Protein AF-A0A357F2B9-F1 (afdb_monomer_lite)

Foldseek 3Di:
DDDDDDDDDDDDPDDDDDDDDDDDDDDDDDDDDDDDDDDDDDDDDDDDDDDDDPPPPQPCVRDLVNFLPDPLQVPLCVPQVVLLDDLVVQQVVQVVVVVVCPVVFDWDPPVVVQVVLCVLLVVLCVSHNDPADADETETADLDLDKAAGGRHYIYGYVNVVVPDPDSVSVSVRSNVRVVCNSNVVVSSVVSVVVVVVVVVVD

Sequence (202 aa):
MFKGMFRNFGVYLLLFTFTLGLVGTLPPAASAQKKDDGDKQDDKSKTAQQKPVSTKRLSTMENPDMIGKRKVNSGTDKIFGWLGGSQSTEIAIGRQLALEVEQQAKIVQDPLIAEYVNRVGQNIVLHSDAKLPFTIKVIESPEVNAFALPGGFFFVNTGLIMAADNESELAGVMAHEIAHVVARHAMENQGKMQAINYGLIG

Structure (mmCIF, N/CA/C/O backbone):
data_AF-A0A357F2B9-F1
#
_entry.id   AF-A0A357F2B9-F1
#
loop_
_atom_site.group_PDB
_atom_site.id
_atom_site.type_symbol
_atom_site.label_atom_id
_atom_site.label_alt_id
_atom_site.label_comp_id
_atom_site.label_asym_id
_atom_site.label_entity_id
_atom_site.label_seq_id
_atom_site.pdbx_PDB_ins_code
_atom_site.Cartn_x
_atom_site.Cartn_y
_atom_site.Cartn_z
_atom_site.occupa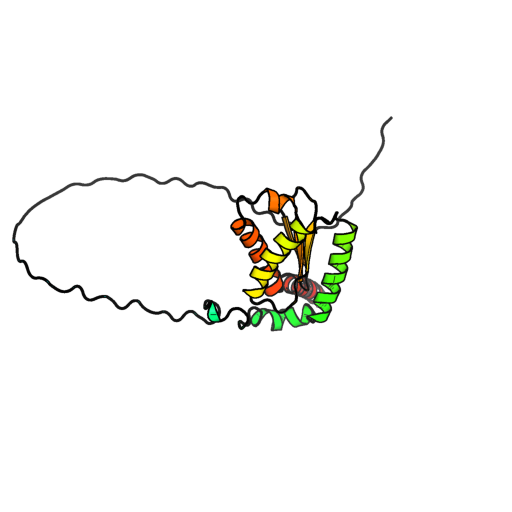ncy
_atom_site.B_iso_or_equiv
_atom_site.auth_seq_id
_atom_site.auth_comp_id
_atom_site.auth_asym_id
_atom_site.auth_atom_id
_atom_site.pdbx_PDB_model_num
ATOM 1 N N . MET A 1 1 ? -25.955 35.278 15.259 1.00 38.78 1 MET A N 1
ATOM 2 C CA . MET A 1 1 ? -25.989 36.178 14.088 1.00 38.78 1 MET A CA 1
ATOM 3 C C . MET A 1 1 ? -25.018 35.622 13.056 1.00 38.78 1 MET A C 1
ATOM 5 O O . MET A 1 1 ? -23.862 35.401 13.379 1.00 38.78 1 MET A O 1
ATOM 9 N N . PHE A 1 2 ? -25.563 35.260 11.898 1.00 40.03 2 PHE A N 1
ATOM 10 C CA . PHE A 1 2 ? -24.954 34.574 10.752 1.00 40.03 2 PHE A CA 1
ATOM 11 C C . PHE A 1 2 ? -23.890 35.403 10.007 1.00 40.03 2 PHE A C 1
ATOM 13 O O . PHE A 1 2 ? -23.994 36.629 10.011 1.00 40.03 2 PHE A O 1
ATOM 20 N N . LYS A 1 3 ? -23.027 34.685 9.257 1.00 35.25 3 LYS A N 1
ATOM 21 C CA . LYS A 1 3 ? -22.191 35.040 8.071 1.00 35.25 3 LYS A CA 1
ATOM 22 C C . LYS A 1 3 ? -20.733 34.663 8.345 1.00 35.25 3 LYS A C 1
ATOM 24 O O . LYS A 1 3 ? -20.185 35.121 9.331 1.00 35.25 3 LYS A O 1
ATOM 29 N N . GLY A 1 4 ? -20.018 33.864 7.563 1.00 31.48 4 GLY A N 1
ATOM 30 C CA . GLY A 1 4 ? -20.077 33.346 6.186 1.00 31.48 4 GLY A CA 1
ATOM 31 C C . GLY A 1 4 ? -18.621 32.904 5.885 1.00 31.48 4 GLY A C 1
ATOM 32 O O . GLY A 1 4 ? -17.735 33.192 6.676 1.00 31.48 4 GLY A O 1
ATOM 33 N N . MET A 1 5 ? -18.203 32.252 4.812 1.00 31.70 5 MET A N 1
ATOM 34 C CA . MET A 1 5 ? -18.801 31.640 3.640 1.00 31.70 5 MET A CA 1
ATOM 35 C C . MET A 1 5 ? -17.605 30.970 2.936 1.00 31.70 5 MET A C 1
ATOM 37 O O . MET A 1 5 ? -16.557 31.593 2.786 1.00 31.70 5 MET A O 1
ATOM 41 N N . PHE A 1 6 ? -17.769 29.700 2.578 1.00 42.50 6 PHE A N 1
ATOM 42 C CA . PHE A 1 6 ? -17.023 28.907 1.597 1.00 42.50 6 PHE A CA 1
ATOM 43 C C . PHE A 1 6 ? -15.989 29.626 0.708 1.00 42.50 6 PHE A C 1
ATOM 45 O O . PHE A 1 6 ? -16.331 30.564 -0.016 1.00 42.50 6 PHE A O 1
ATOM 52 N N . ARG A 1 7 ? -14.775 29.052 0.620 1.00 36.72 7 ARG A N 1
ATOM 53 C CA . ARG A 1 7 ? -13.987 29.045 -0.627 1.00 36.72 7 ARG A CA 1
ATOM 54 C C . ARG A 1 7 ? -12.932 27.923 -0.681 1.00 36.72 7 ARG A C 1
ATOM 56 O O . ARG A 1 7 ? -11.886 28.011 -0.057 1.00 36.72 7 ARG A O 1
ATOM 63 N N . ASN A 1 8 ? -13.271 26.906 -1.477 1.00 32.44 8 ASN A N 1
ATOM 64 C CA . ASN A 1 8 ? -12.459 26.097 -2.400 1.00 32.44 8 ASN A CA 1
ATOM 65 C C . ASN A 1 8 ? -11.116 25.510 -1.925 1.00 32.44 8 ASN A C 1
ATOM 67 O O . ASN A 1 8 ? -10.060 26.076 -2.196 1.00 32.44 8 ASN A O 1
ATOM 71 N N . PHE A 1 9 ? -11.162 24.285 -1.391 1.00 35.03 9 PHE A N 1
ATOM 72 C CA . PHE A 1 9 ? -10.053 23.329 -1.479 1.00 35.03 9 PHE A CA 1
ATOM 73 C C . PHE A 1 9 ? -10.304 22.398 -2.668 1.00 35.03 9 PHE A C 1
ATOM 75 O O . PHE A 1 9 ? -11.244 21.608 -2.660 1.00 35.03 9 PHE A O 1
ATOM 82 N N . GLY A 1 10 ? -9.491 22.542 -3.713 1.00 30.61 10 GLY A N 1
ATOM 83 C CA . GLY A 1 10 ? -9.466 21.649 -4.865 1.00 30.61 10 GLY A CA 1
ATOM 84 C C . GLY A 1 10 ? -8.157 20.875 -4.876 1.00 30.61 10 GLY A C 1
ATOM 85 O O . GLY A 1 10 ? -7.180 21.344 -5.449 1.00 30.61 10 GLY A O 1
ATOM 86 N N . VAL A 1 11 ? -8.148 19.699 -4.254 1.00 37.31 11 VAL A N 1
ATOM 87 C CA . VAL A 1 11 ? -7.163 18.647 -4.522 1.00 37.31 11 VAL A CA 1
ATOM 88 C C . VAL A 1 11 ? -7.985 17.444 -4.962 1.00 37.31 11 VAL A C 1
ATOM 90 O O . VAL A 1 11 ? -8.638 16.790 -4.155 1.00 37.31 11 VAL A O 1
ATOM 93 N N . TYR A 1 12 ? -8.049 17.232 -6.275 1.00 35.19 12 TYR A N 1
ATOM 94 C CA . TYR A 1 12 ? -8.715 16.078 -6.867 1.00 35.19 12 TYR A CA 1
ATOM 95 C C . TYR A 1 12 ? -7.867 14.832 -6.590 1.00 35.19 12 TYR A C 1
ATOM 97 O O . TYR A 1 12 ? -6.967 14.499 -7.359 1.00 35.19 12 TYR A O 1
ATOM 105 N N . LEU A 1 13 ? -8.157 14.147 -5.484 1.00 33.25 13 LEU A N 1
ATOM 106 C CA . LEU A 1 13 ? -7.776 12.754 -5.293 1.00 33.25 13 LEU A CA 1
ATOM 107 C C . LEU A 1 13 ? -8.811 11.903 -6.042 1.00 33.25 13 LEU A C 1
ATOM 109 O O . LEU A 1 13 ? -9.972 11.817 -5.645 1.00 33.25 13 LEU A O 1
ATO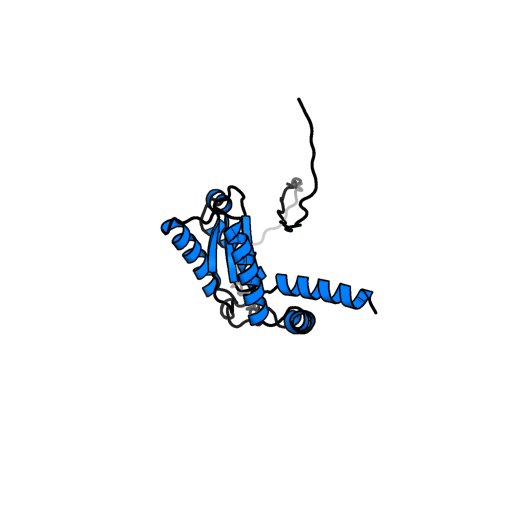M 113 N N . LEU A 1 14 ? -8.408 11.346 -7.183 1.00 35.50 14 LEU A N 1
ATOM 114 C CA . LEU A 1 14 ? -9.228 10.444 -7.992 1.00 35.50 14 LEU A CA 1
ATOM 115 C C . LEU A 1 14 ? -9.398 9.106 -7.255 1.00 35.50 14 LEU A C 1
ATOM 117 O O . LEU A 1 14 ? -8.599 8.191 -7.422 1.00 35.50 14 LEU A O 1
ATOM 121 N N . LEU A 1 15 ? -10.441 9.012 -6.432 1.00 38.62 15 LEU A N 1
ATOM 122 C CA . LEU A 1 15 ? -10.954 7.760 -5.878 1.00 38.62 15 LEU A CA 1
ATOM 123 C C . LEU A 1 15 ? -11.992 7.192 -6.856 1.00 38.62 15 LEU A C 1
ATOM 125 O O . LEU A 1 15 ? -13.044 7.797 -7.061 1.00 38.62 15 LEU A O 1
ATOM 129 N N . PHE A 1 16 ? -11.707 6.045 -7.473 1.00 36.06 16 PHE A N 1
ATOM 130 C CA . PHE A 1 16 ? -12.687 5.302 -8.269 1.00 36.06 16 PHE A CA 1
ATOM 131 C C . PHE A 1 16 ? -13.264 4.159 -7.429 1.00 36.06 16 PHE A C 1
ATOM 133 O O . PHE A 1 16 ? -12.635 3.119 -7.266 1.00 36.06 16 PHE A O 1
ATOM 140 N N . THR A 1 17 ? -14.480 4.342 -6.918 1.00 35.19 17 THR A N 1
ATOM 141 C CA . THR A 1 17 ? -15.325 3.258 -6.401 1.00 35.19 17 THR A CA 1
ATOM 142 C C . THR A 1 17 ? -16.282 2.815 -7.512 1.00 35.19 17 THR A C 1
ATOM 144 O O . THR A 1 17 ? -16.943 3.644 -8.136 1.00 35.19 17 THR A O 1
ATOM 147 N N . PHE A 1 18 ? -16.348 1.512 -7.806 1.00 34.50 18 PHE A N 1
ATOM 148 C CA . PHE A 1 18 ? -17.256 0.957 -8.817 1.00 34.50 18 PHE A CA 1
ATOM 149 C C . PHE A 1 18 ? -18.310 0.081 -8.132 1.00 34.50 18 PHE A C 1
ATOM 151 O O . PHE A 1 18 ? -17.993 -0.958 -7.556 1.00 34.50 18 PHE A O 1
ATOM 158 N N . THR A 1 19 ? -19.570 0.510 -8.176 1.00 31.66 19 THR A N 1
ATOM 159 C CA . THR A 1 19 ? -20.733 -0.246 -7.701 1.00 31.66 19 THR A CA 1
ATOM 160 C C . THR A 1 19 ? -21.269 -1.132 -8.830 1.00 31.66 19 THR A C 1
ATOM 162 O O . THR A 1 19 ? -21.660 -0.638 -9.886 1.00 31.66 19 THR A O 1
ATOM 165 N N . LEU A 1 20 ? -21.309 -2.455 -8.627 1.00 35.31 20 LEU A N 1
ATOM 166 C CA . LEU A 1 20 ? -22.009 -3.381 -9.526 1.00 35.31 20 LEU A CA 1
ATOM 167 C C . LEU A 1 20 ? -23.449 -3.595 -9.051 1.00 35.31 20 LEU A C 1
ATOM 169 O O . LEU A 1 20 ? -23.688 -4.047 -7.935 1.00 35.31 20 LEU A O 1
ATOM 173 N N . GLY A 1 21 ? -24.403 -3.359 -9.945 1.00 29.77 21 GLY A N 1
ATOM 174 C CA . GLY A 1 21 ? -25.775 -3.818 -9.794 1.00 29.77 21 GLY A CA 1
ATOM 175 C C . GLY A 1 21 ? -26.485 -3.845 -11.139 1.00 29.77 21 GLY A C 1
ATOM 176 O O . GLY A 1 21 ? -26.797 -2.788 -11.672 1.00 29.77 21 GLY A O 1
ATOM 177 N N . LEU A 1 22 ? -26.764 -5.041 -11.664 1.00 34.38 22 LEU A N 1
ATOM 178 C CA . LEU A 1 22 ? -28.078 -5.357 -12.230 1.00 34.38 22 LEU A CA 1
ATOM 179 C C . LEU A 1 22 ? -28.246 -6.870 -12.437 1.00 34.38 22 LEU A C 1
ATOM 181 O O . LEU A 1 22 ? -27.485 -7.518 -13.150 1.00 34.38 22 LEU A O 1
ATOM 185 N N . VAL A 1 23 ? -29.290 -7.396 -11.801 1.00 36.66 23 VAL A N 1
ATOM 186 C CA . VAL A 1 23 ? -29.853 -8.739 -11.961 1.00 36.66 23 VAL A CA 1
ATOM 187 C C . VAL A 1 23 ? -30.599 -8.818 -13.299 1.00 36.66 23 VAL A C 1
ATOM 189 O O . VAL A 1 23 ? -31.400 -7.937 -13.604 1.00 36.66 23 VAL A O 1
ATOM 192 N N . GLY A 1 24 ? -30.363 -9.877 -14.079 1.00 33.47 24 GLY A N 1
ATOM 193 C CA . GLY A 1 24 ? -31.063 -10.177 -15.333 1.00 33.47 24 GLY A CA 1
ATOM 194 C C . GLY A 1 24 ? -31.691 -11.572 -15.293 1.00 33.47 24 GLY A C 1
ATOM 195 O O . GLY A 1 24 ? -31.029 -12.551 -14.963 1.00 33.47 24 GLY A O 1
ATOM 196 N N . THR A 1 25 ? -32.985 -11.634 -15.585 1.00 32.59 25 THR A N 1
ATOM 197 C CA . THR A 1 25 ? -33.910 -12.764 -15.440 1.00 32.59 25 THR A CA 1
ATOM 198 C C . THR A 1 25 ? -33.831 -13.779 -16.598 1.00 32.59 25 THR A C 1
ATOM 200 O O . THR A 1 25 ? -33.627 -13.413 -17.752 1.00 32.59 25 THR A O 1
ATOM 203 N N . LEU A 1 26 ? -34.028 -15.070 -16.290 1.00 35.00 26 LEU A N 1
ATOM 204 C CA . LEU A 1 26 ? -34.144 -16.191 -17.244 1.00 35.00 26 LEU A CA 1
ATOM 205 C C . LEU A 1 26 ? -35.596 -16.366 -17.749 1.00 35.00 26 LEU A C 1
ATOM 207 O O . LEU A 1 26 ? -36.516 -16.218 -16.942 1.00 35.00 26 LEU A O 1
ATOM 211 N N . PRO A 1 27 ? -35.833 -16.776 -19.015 1.00 37.28 27 PRO A N 1
ATOM 212 C CA . PRO A 1 27 ? -37.138 -17.262 -19.475 1.00 37.28 27 PRO A CA 1
ATOM 213 C C . PRO A 1 27 ? -37.246 -18.813 -19.482 1.00 37.28 27 PRO A C 1
ATOM 215 O O . PRO A 1 27 ? -36.220 -19.498 -19.488 1.00 37.28 27 PRO A O 1
ATOM 218 N N . PRO A 1 28 ? -38.475 -19.383 -19.474 1.00 36.38 28 PRO A N 1
ATOM 219 C CA . PRO A 1 28 ? -38.728 -20.799 -19.188 1.00 36.38 28 PRO A CA 1
ATOM 220 C C . PRO A 1 28 ? -38.777 -21.722 -20.421 1.00 36.38 28 PRO A C 1
ATOM 222 O O . PRO A 1 28 ? -38.953 -21.294 -21.560 1.00 36.38 28 PRO A O 1
ATOM 225 N N . ALA A 1 29 ? -38.652 -23.021 -20.134 1.00 34.81 29 ALA A N 1
ATOM 226 C CA . ALA A 1 29 ? -38.673 -24.156 -21.051 1.00 34.81 29 ALA A CA 1
ATOM 227 C C . ALA A 1 29 ? -40.008 -24.347 -21.798 1.00 34.81 29 ALA A C 1
ATOM 229 O O . ALA A 1 29 ? -41.083 -24.209 -21.216 1.00 34.81 29 ALA A O 1
ATOM 230 N N . ALA A 1 30 ? -39.920 -24.770 -23.064 1.00 33.44 30 ALA A N 1
ATOM 231 C CA . ALA A 1 30 ? -41.042 -25.250 -23.867 1.00 33.44 30 ALA A CA 1
ATOM 232 C C . ALA A 1 30 ? -40.790 -26.695 -24.334 1.00 33.44 30 ALA A C 1
ATOM 234 O O . ALA A 1 30 ? -39.753 -27.025 -24.906 1.00 33.44 30 ALA A O 1
ATOM 235 N N . SER A 1 31 ? -41.768 -27.547 -24.044 1.00 29.83 31 SER A N 1
ATOM 236 C CA . SER A 1 31 ? -41.877 -28.975 -24.335 1.00 29.83 31 SER A CA 1
ATOM 237 C C . SER A 1 31 ? -42.347 -29.268 -25.766 1.00 29.83 31 SER A C 1
ATOM 239 O O . SER A 1 31 ? -43.288 -28.626 -26.231 1.00 29.83 31 SER A O 1
ATOM 241 N N . ALA A 1 32 ? -41.819 -30.326 -26.394 1.00 32.66 32 ALA A N 1
ATOM 242 C CA . ALA A 1 32 ? -42.475 -31.021 -27.509 1.00 32.66 32 ALA A CA 1
ATOM 243 C C . ALA A 1 32 ? -42.152 -32.537 -27.526 1.00 32.66 32 ALA A C 1
ATOM 245 O O . ALA A 1 32 ? -41.020 -32.952 -27.758 1.00 32.66 32 ALA A O 1
ATOM 246 N N . GLN A 1 33 ? -43.189 -33.341 -27.260 1.00 26.05 33 GLN A N 1
ATOM 247 C CA . GLN A 1 33 ? -43.404 -34.765 -27.605 1.00 26.05 33 GLN A CA 1
ATOM 248 C C . GLN A 1 33 ? -43.470 -34.946 -29.145 1.00 26.05 33 GLN A C 1
ATOM 250 O O . GLN A 1 33 ? -43.757 -33.974 -29.830 1.00 26.05 33 GLN A O 1
ATOM 255 N N . LYS A 1 34 ? -43.362 -36.101 -29.826 1.00 27.75 34 LYS A N 1
ATOM 256 C CA . LYS A 1 34 ? -43.222 -37.557 -29.574 1.00 27.75 34 LYS A CA 1
ATOM 257 C C . LYS A 1 34 ? -43.149 -38.215 -30.979 1.00 27.75 34 LYS A C 1
ATOM 259 O O . LYS A 1 34 ? -43.832 -37.708 -31.869 1.00 27.75 34 LYS A O 1
ATOM 264 N N . LYS A 1 35 ? -42.447 -39.347 -31.163 1.00 26.50 35 LYS A N 1
ATOM 265 C CA . LYS A 1 35 ? -42.974 -40.603 -31.772 1.00 26.50 35 LYS A CA 1
ATOM 266 C C . LYS A 1 35 ? -41.904 -41.690 -31.956 1.00 26.50 35 LYS A C 1
ATOM 268 O O . LYS A 1 35 ? -40.803 -41.416 -32.418 1.00 26.50 35 LYS A O 1
ATOM 273 N N . ASP A 1 36 ? -42.321 -42.883 -31.536 1.00 27.27 36 ASP A N 1
ATOM 274 C CA . ASP A 1 36 ? -41.685 -44.201 -31.557 1.00 27.27 36 ASP A CA 1
ATOM 275 C C . ASP A 1 36 ? -41.438 -44.742 -32.973 1.00 27.27 36 ASP A C 1
ATOM 277 O O . ASP A 1 36 ? -42.167 -44.388 -33.900 1.00 27.27 36 ASP A O 1
ATOM 281 N N . ASP A 1 37 ? -40.441 -45.623 -33.122 1.00 26.83 37 ASP A N 1
ATOM 282 C CA . ASP A 1 37 ? -40.646 -47.069 -33.355 1.00 26.83 37 ASP A CA 1
ATOM 283 C C . ASP A 1 37 ? -39.302 -47.780 -33.639 1.00 26.83 37 ASP A C 1
ATOM 285 O O . ASP A 1 37 ? -38.484 -47.290 -34.416 1.00 26.83 37 ASP A O 1
ATOM 289 N N . GLY A 1 38 ? -39.110 -48.981 -33.073 1.00 25.17 38 GLY A N 1
ATOM 290 C CA . GLY A 1 38 ? -38.271 -50.023 -33.689 1.00 25.17 38 GLY A CA 1
ATOM 291 C C . GLY A 1 38 ? -37.030 -50.499 -32.925 1.00 25.17 38 GLY A C 1
ATOM 292 O O . GLY A 1 38 ? -35.937 -49.973 -33.092 1.00 25.17 38 GLY A O 1
ATOM 293 N N . ASP A 1 39 ? -37.224 -51.573 -32.164 1.00 25.45 39 ASP A N 1
ATOM 294 C CA . ASP A 1 39 ? -36.264 -52.446 -31.476 1.00 25.45 39 ASP A CA 1
ATOM 295 C C . ASP A 1 39 ? -35.134 -53.025 -32.367 1.00 25.45 39 ASP A C 1
ATOM 297 O O . ASP A 1 39 ? -35.397 -53.478 -33.485 1.00 25.45 39 ASP A O 1
ATOM 301 N N . LYS A 1 40 ? -33.896 -53.058 -31.836 1.00 27.34 40 LYS A N 1
ATOM 302 C CA . LYS A 1 40 ? -32.965 -54.207 -31.915 1.00 27.34 40 LYS A CA 1
ATOM 303 C C . LYS A 1 40 ? -31.704 -54.005 -31.059 1.00 27.34 40 LYS A C 1
ATOM 305 O O . LYS A 1 40 ? -30.934 -53.063 -31.241 1.00 27.34 40 LYS A O 1
ATOM 310 N N . GLN A 1 41 ? -31.535 -54.932 -30.118 1.00 27.42 41 GLN A N 1
ATOM 311 C CA . GLN A 1 41 ? -30.385 -55.154 -29.243 1.00 27.42 41 GLN A CA 1
ATOM 312 C C . GLN A 1 41 ? -29.198 -55.784 -29.981 1.00 27.42 41 GLN A C 1
ATOM 314 O O . GLN A 1 41 ? -29.258 -56.954 -30.350 1.00 27.42 41 GLN A O 1
ATOM 319 N N . ASP A 1 42 ? -28.073 -55.069 -30.017 1.00 29.06 42 ASP A N 1
ATOM 320 C CA . ASP A 1 42 ? -26.773 -55.613 -30.408 1.00 29.06 42 ASP A CA 1
ATOM 321 C C . ASP A 1 42 ? -25.700 -55.089 -29.432 1.00 29.06 42 ASP A C 1
ATOM 323 O O . ASP A 1 42 ? -25.100 -54.028 -29.620 1.00 29.06 42 ASP A O 1
ATOM 327 N N . ASP A 1 43 ? -25.478 -55.841 -28.354 1.00 31.05 43 ASP A N 1
ATOM 328 C CA . ASP A 1 43 ? -24.398 -55.647 -27.386 1.00 31.05 43 ASP A CA 1
ATOM 329 C C . ASP A 1 43 ? -23.030 -55.869 -28.053 1.00 31.05 43 ASP A C 1
ATOM 331 O O . ASP A 1 43 ? -22.655 -56.996 -28.388 1.00 31.05 43 ASP A O 1
ATOM 335 N N . LYS A 1 44 ? -22.281 -54.780 -28.267 1.00 29.78 44 LYS A N 1
ATOM 336 C CA . LYS A 1 44 ? -20.831 -54.814 -28.497 1.00 29.78 44 LYS A CA 1
ATOM 337 C C . LYS A 1 44 ? -20.162 -53.643 -27.792 1.00 29.78 44 LYS A C 1
ATOM 339 O O . LYS A 1 44 ? -20.068 -52.534 -28.319 1.00 29.78 44 LYS A O 1
ATOM 344 N N . SER A 1 45 ? -19.643 -53.953 -26.610 1.00 36.50 45 SER A N 1
ATOM 345 C CA . SER A 1 45 ? -18.543 -53.264 -25.944 1.00 36.50 45 SER A CA 1
ATOM 346 C C . SER A 1 45 ? -17.526 -52.686 -26.943 1.00 36.50 45 SER A C 1
ATOM 348 O O . SER A 1 45 ? -16.807 -53.394 -27.650 1.00 36.50 45 SER A O 1
ATOM 350 N N . LYS A 1 46 ? -17.461 -51.354 -27.003 1.00 29.09 46 LYS A N 1
ATOM 351 C CA . LYS A 1 46 ? -16.378 -50.620 -27.657 1.00 29.09 46 LYS A CA 1
ATOM 352 C C . LYS A 1 46 ? -15.860 -49.563 -26.698 1.00 29.09 46 LYS A C 1
ATOM 354 O O . LYS A 1 46 ? -16.512 -48.563 -26.423 1.00 29.09 46 LYS A O 1
ATOM 359 N N . THR A 1 47 ? -14.666 -49.846 -26.197 1.00 28.16 47 THR A N 1
ATOM 360 C CA . THR A 1 47 ? -13.728 -48.961 -25.515 1.00 28.16 47 THR A CA 1
ATOM 361 C C . THR A 1 47 ? -13.796 -47.544 -26.088 1.00 28.16 47 THR A C 1
ATOM 363 O O . THR A 1 47 ? -13.330 -47.291 -27.200 1.00 28.16 47 THR A O 1
ATOM 366 N N . ALA A 1 48 ? -14.393 -46.620 -25.332 1.00 29.75 48 ALA A N 1
ATOM 367 C CA . ALA A 1 48 ? -14.392 -45.204 -25.660 1.00 29.75 48 ALA A CA 1
ATOM 368 C C . ALA A 1 48 ? -12.963 -44.673 -25.499 1.00 29.75 48 ALA A C 1
ATOM 370 O O . ALA A 1 48 ? -12.459 -44.479 -24.394 1.00 29.75 48 ALA A O 1
ATOM 371 N N . GLN A 1 49 ? -12.302 -44.497 -26.638 1.00 28.64 49 GLN A N 1
ATOM 372 C CA . GLN A 1 49 ? -11.026 -43.815 -26.772 1.00 28.64 49 GLN A CA 1
ATOM 373 C C . GLN A 1 49 ? -11.106 -42.443 -26.093 1.00 28.64 49 GLN A C 1
ATOM 375 O O . GLN A 1 49 ? -11.893 -41.577 -26.481 1.00 28.64 49 GLN A O 1
ATOM 380 N N . GLN A 1 50 ? -10.273 -42.256 -25.070 1.00 33.56 50 GLN A N 1
ATOM 381 C CA . GLN A 1 50 ? -9.981 -40.954 -24.490 1.00 33.56 50 GLN A CA 1
ATOM 382 C C . GLN A 1 50 ? -9.470 -40.032 -25.606 1.00 33.56 50 GLN A C 1
ATOM 384 O O . GLN A 1 50 ? -8.438 -40.298 -26.223 1.00 33.56 50 GLN A O 1
ATOM 389 N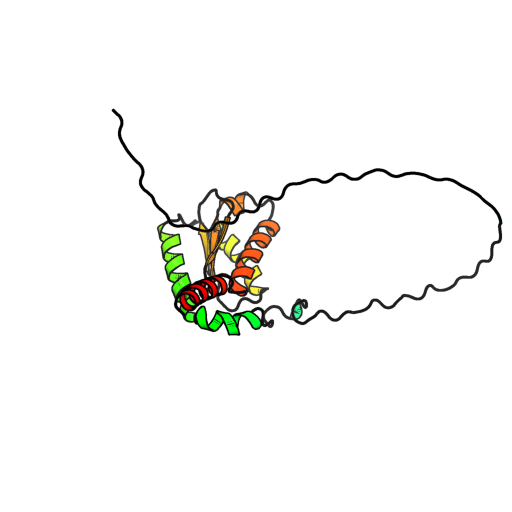 N . LYS A 1 51 ? -10.195 -38.942 -25.879 1.00 32.75 51 LYS A N 1
ATOM 390 C CA . LYS A 1 51 ? -9.658 -37.824 -26.665 1.00 32.75 51 LYS A CA 1
ATOM 391 C C . LYS A 1 51 ? -8.485 -37.221 -25.876 1.00 32.75 51 LYS A C 1
ATOM 393 O O . LYS A 1 51 ? -8.639 -37.018 -24.671 1.00 32.75 51 LYS A O 1
ATOM 398 N N . PRO A 1 52 ? -7.334 -36.926 -26.503 1.00 37.56 52 PRO A N 1
ATOM 399 C CA . PRO A 1 52 ? -6.202 -36.357 -25.789 1.00 37.56 52 PRO A CA 1
ATOM 400 C C . PRO A 1 52 ? -6.589 -34.963 -25.291 1.00 37.56 52 PRO A C 1
ATOM 402 O O . PRO A 1 52 ? -6.991 -34.103 -26.076 1.00 37.56 52 PRO A O 1
ATOM 405 N N . VAL A 1 53 ? -6.483 -34.746 -23.981 1.00 45.75 53 VAL A N 1
ATOM 406 C CA . VAL A 1 53 ? -6.569 -33.413 -23.377 1.00 45.75 53 VAL A CA 1
ATOM 407 C C . VAL A 1 53 ? -5.443 -32.587 -23.990 1.00 45.75 53 VAL A C 1
ATOM 409 O O . VAL A 1 53 ? -4.268 -32.880 -23.782 1.00 45.75 53 VAL A O 1
ATOM 412 N N . SER A 1 54 ? -5.789 -31.584 -24.796 1.00 45.75 54 SER A N 1
ATOM 413 C CA . SER A 1 54 ? -4.815 -30.666 -25.372 1.00 45.75 54 SER A CA 1
ATOM 414 C C . SER A 1 54 ? -4.122 -29.905 -24.241 1.00 45.75 54 SER A C 1
ATOM 416 O O . SER A 1 54 ? -4.681 -28.963 -23.680 1.00 45.75 54 SER A O 1
ATOM 418 N N . THR A 1 55 ? -2.899 -30.299 -23.903 1.00 51.88 55 THR A N 1
ATOM 419 C CA . THR A 1 55 ? -1.978 -29.536 -23.058 1.00 51.88 55 THR A CA 1
ATOM 420 C C . THR A 1 55 ? -1.538 -28.288 -23.820 1.00 51.88 55 THR A C 1
ATOM 422 O O . THR A 1 55 ? -0.451 -28.225 -24.397 1.00 51.88 55 THR A O 1
ATOM 425 N N . LYS A 1 56 ? -2.400 -27.265 -23.862 1.00 54.41 56 LYS A N 1
ATOM 426 C CA . LYS A 1 56 ? -1.994 -25.927 -24.293 1.00 54.41 56 LYS A CA 1
ATOM 427 C C . LYS A 1 56 ? -0.960 -25.450 -23.274 1.00 54.41 56 LYS A C 1
ATOM 429 O O . LYS A 1 56 ? -1.310 -25.170 -22.132 1.00 54.41 56 LYS A O 1
ATOM 434 N N . ARG A 1 57 ? 0.322 -25.441 -23.654 1.00 59.28 57 ARG A N 1
ATOM 435 C CA . ARG A 1 57 ? 1.389 -24.886 -22.811 1.00 59.28 57 ARG A CA 1
ATOM 436 C C . ARG A 1 57 ? 1.005 -23.441 -22.494 1.00 59.28 57 ARG A C 1
ATOM 438 O O . ARG A 1 57 ? 0.834 -22.654 -23.424 1.00 59.28 57 ARG A O 1
ATOM 445 N N . LEU A 1 58 ? 0.804 -23.139 -21.212 1.00 62.66 58 LEU A N 1
ATOM 446 C CA . LEU A 1 58 ? 0.502 -21.787 -20.746 1.00 62.66 58 LEU A CA 1
ATOM 447 C C . LEU A 1 58 ? 1.572 -20.837 -21.289 1.00 62.66 58 LEU A C 1
ATOM 449 O O . LEU A 1 58 ? 2.763 -21.171 -21.288 1.00 62.66 58 LEU A O 1
ATOM 453 N N . SER A 1 59 ? 1.150 -19.680 -21.796 1.00 69.56 59 SER A N 1
ATOM 454 C CA . SER A 1 59 ? 2.097 -18.670 -22.264 1.00 69.56 59 SER A CA 1
ATOM 455 C C . SER A 1 59 ? 2.953 -18.163 -21.096 1.00 69.56 59 SER A C 1
ATOM 457 O O . SER A 1 59 ? 2.590 -18.308 -19.929 1.00 69.56 59 SER A O 1
ATOM 459 N N . THR A 1 60 ? 4.099 -17.538 -21.381 1.00 69.44 60 THR A N 1
ATOM 460 C CA . THR A 1 60 ? 5.018 -17.028 -20.343 1.00 69.44 60 THR A CA 1
ATOM 461 C C . THR A 1 60 ? 4.333 -16.083 -19.347 1.00 69.44 60 THR A C 1
ATOM 463 O O . THR A 1 60 ? 4.768 -15.984 -18.204 1.00 69.44 60 THR A O 1
ATOM 466 N N . MET A 1 61 ? 3.268 -15.393 -19.772 1.00 62.25 61 MET A N 1
ATOM 467 C CA . MET A 1 61 ? 2.475 -14.504 -18.920 1.00 62.25 61 MET A CA 1
ATOM 468 C C . MET A 1 61 ? 1.453 -15.257 -18.056 1.00 62.25 61 MET A C 1
ATOM 470 O O . MET A 1 61 ? 1.203 -14.847 -16.929 1.00 62.25 61 MET A O 1
ATOM 474 N N . GLU A 1 62 ? 0.907 -16.367 -18.553 1.00 67.19 62 GLU A N 1
ATOM 475 C CA . GLU A 1 62 ? -0.134 -17.158 -17.881 1.00 67.19 62 GLU A CA 1
ATOM 476 C C . GLU A 1 62 ? 0.434 -18.254 -16.967 1.00 67.19 62 GLU A C 1
ATOM 478 O O . GLU A 1 62 ? -0.290 -18.792 -16.136 1.00 67.19 62 GLU A O 1
ATOM 483 N N . ASN A 1 63 ? 1.714 -18.612 -17.112 1.00 77.31 63 ASN A N 1
ATOM 484 C CA . ASN A 1 63 ? 2.342 -19.649 -16.297 1.00 77.31 63 ASN A CA 1
ATOM 485 C C . ASN A 1 63 ? 2.648 -19.142 -14.861 1.00 77.31 63 ASN A C 1
ATOM 487 O O . ASN A 1 63 ? 3.438 -18.198 -14.719 1.00 77.31 63 ASN A O 1
ATOM 491 N N . PRO A 1 64 ? 2.100 -19.772 -13.796 1.00 76.12 64 PRO A N 1
ATOM 492 C CA . PRO A 1 64 ? 2.412 -19.433 -12.403 1.00 76.12 64 PRO A CA 1
ATOM 493 C C . PRO A 1 64 ? 3.894 -19.588 -12.041 1.00 76.12 64 PRO A C 1
ATOM 495 O O . PRO A 1 64 ? 4.421 -18.780 -11.282 1.00 76.12 64 PRO A O 1
ATOM 498 N N . ASP A 1 65 ? 4.606 -20.541 -12.651 1.00 80.94 65 ASP A N 1
ATOM 499 C CA . ASP A 1 65 ? 6.039 -20.769 -12.390 1.00 80.94 65 ASP A CA 1
ATOM 500 C C . ASP A 1 65 ? 6.924 -19.590 -12.836 1.00 80.94 65 ASP A C 1
ATOM 502 O O . ASP A 1 65 ? 8.109 -19.504 -12.496 1.00 80.94 65 ASP A O 1
ATOM 506 N N . MET A 1 66 ? 6.358 -18.680 -13.636 1.00 78.06 66 MET A N 1
ATOM 507 C CA . MET A 1 66 ? 7.046 -17.502 -14.153 1.00 78.06 66 MET A CA 1
ATOM 508 C C . MET A 1 66 ? 6.848 -16.250 -13.294 1.00 78.06 66 MET A C 1
ATOM 510 O O . MET A 1 66 ? 7.467 -15.231 -13.605 1.00 78.06 66 MET A O 1
ATOM 514 N N . ILE A 1 67 ? 6.046 -16.301 -12.224 1.00 73.38 67 ILE A N 1
ATOM 515 C CA . ILE A 1 67 ? 5.907 -15.196 -11.263 1.00 73.38 67 ILE A CA 1
ATOM 516 C C . ILE A 1 67 ? 7.298 -14.744 -10.781 1.00 73.38 67 ILE A C 1
ATOM 518 O O . ILE A 1 67 ? 8.189 -15.549 -10.509 1.00 73.38 67 ILE A O 1
ATOM 522 N N . GLY A 1 68 ? 7.527 -13.434 -10.763 1.00 69.56 68 GLY A N 1
ATOM 523 C CA . GLY A 1 68 ? 8.812 -12.817 -10.449 1.00 69.56 68 GLY A CA 1
ATOM 524 C C . GLY A 1 68 ? 9.807 -12.817 -11.614 1.00 69.56 68 GLY A C 1
ATOM 525 O O . GLY A 1 68 ? 10.816 -12.117 -11.552 1.00 69.56 68 GLY A O 1
ATOM 526 N N . LYS A 1 69 ? 9.566 -13.547 -12.705 1.00 74.00 69 LYS A N 1
ATOM 527 C CA . LYS A 1 69 ? 10.450 -13.600 -13.889 1.00 74.00 69 LYS A CA 1
ATOM 528 C C . LYS A 1 69 ? 9.807 -13.006 -15.140 1.00 74.00 69 LYS A C 1
ATOM 530 O O . LYS A 1 69 ? 10.489 -12.843 -16.156 1.00 74.00 69 LYS A O 1
ATOM 535 N N . ARG A 1 70 ? 8.517 -12.666 -15.089 1.00 75.00 70 ARG A N 1
ATOM 536 C CA . ARG A 1 70 ? 7.811 -12.030 -16.205 1.00 75.00 70 ARG A CA 1
ATOM 537 C C . ARG A 1 70 ? 8.285 -10.592 -16.399 1.00 75.00 70 ARG A C 1
ATOM 539 O O . ARG A 1 70 ? 8.579 -9.871 -15.450 1.00 75.00 70 ARG A O 1
ATOM 546 N N . LYS A 1 71 ? 8.320 -10.153 -17.660 1.00 69.19 71 LYS A N 1
ATOM 547 C CA . LYS A 1 71 ? 8.503 -8.740 -18.019 1.00 69.19 71 LYS A CA 1
ATOM 548 C C . LYS A 1 71 ? 7.142 -8.079 -18.221 1.00 69.19 71 LYS A C 1
ATOM 550 O O . LYS A 1 71 ? 6.755 -7.786 -19.354 1.00 69.19 71 LYS A O 1
ATOM 555 N N . VAL A 1 72 ? 6.435 -7.871 -17.114 1.00 70.06 72 VAL A N 1
ATOM 556 C CA . VAL A 1 72 ? 5.095 -7.260 -17.085 1.00 70.06 72 VAL A CA 1
ATOM 557 C C . VAL A 1 72 ? 5.057 -5.860 -17.709 1.00 70.06 72 VAL A C 1
ATOM 559 O O . VAL A 1 72 ? 4.074 -5.522 -18.354 1.00 70.06 72 VAL A O 1
ATOM 562 N N . ASN A 1 73 ? 6.166 -5.115 -17.672 1.00 62.03 73 ASN A N 1
ATOM 563 C CA . ASN A 1 73 ? 6.205 -3.726 -18.150 1.00 62.03 73 ASN A CA 1
ATOM 564 C C . ASN A 1 73 ? 6.881 -3.554 -19.528 1.00 62.03 73 ASN A C 1
ATOM 566 O O . ASN A 1 73 ? 7.076 -2.443 -20.016 1.00 62.03 73 ASN A O 1
ATOM 570 N N . SER A 1 74 ? 7.210 -4.657 -20.215 1.00 55.84 74 SER A N 1
ATOM 571 C CA . SER A 1 74 ? 8.080 -4.643 -21.409 1.00 55.84 74 SER A CA 1
ATOM 572 C C . SER A 1 74 ? 7.621 -3.772 -22.592 1.00 55.84 74 SER A C 1
ATOM 574 O O . SER A 1 74 ? 8.464 -3.403 -23.416 1.00 55.84 74 SER A O 1
ATOM 576 N N . GLY A 1 75 ? 6.327 -3.452 -22.694 1.00 53.56 75 GLY A N 1
ATOM 577 C CA . GLY A 1 75 ? 5.771 -2.578 -23.735 1.00 53.56 75 GLY A CA 1
ATOM 578 C C . GLY A 1 75 ? 5.654 -1.107 -23.319 1.00 53.56 75 GLY A C 1
ATOM 579 O O . GLY A 1 75 ? 5.986 -0.217 -24.101 1.00 53.56 75 GLY A O 1
ATOM 580 N N . THR A 1 76 ? 5.229 -0.844 -22.083 1.00 50.22 76 THR A N 1
ATOM 581 C CA . THR A 1 76 ? 4.979 0.502 -21.539 1.00 50.22 76 THR A CA 1
ATOM 582 C C . THR A 1 76 ? 6.265 1.202 -21.099 1.00 50.22 76 THR A C 1
ATOM 584 O O . THR A 1 76 ? 6.395 2.414 -21.295 1.00 50.22 76 THR A O 1
ATOM 587 N N . ASP A 1 77 ? 7.274 0.448 -20.645 1.00 52.53 77 ASP A N 1
ATOM 588 C CA . ASP A 1 77 ? 8.600 0.959 -20.268 1.00 52.53 77 ASP A CA 1
ATOM 589 C C . ASP A 1 77 ? 9.316 1.698 -21.414 1.00 52.53 77 ASP A C 1
ATOM 591 O O . ASP A 1 77 ? 10.101 2.613 -21.175 1.00 52.53 77 ASP A O 1
ATOM 595 N N . LYS A 1 78 ? 9.057 1.310 -22.671 1.00 50.94 78 LYS A N 1
ATOM 596 C CA . LYS A 1 78 ? 9.760 1.863 -23.841 1.00 50.94 78 LYS A CA 1
ATOM 597 C C . LYS A 1 78 ? 9.145 3.148 -24.390 1.00 50.94 78 LYS A C 1
ATOM 599 O O . LYS A 1 78 ? 9.878 3.954 -24.950 1.00 50.94 78 LYS A O 1
ATOM 604 N N . ILE A 1 79 ? 7.829 3.322 -24.263 1.00 49.16 79 ILE A N 1
ATOM 605 C CA . ILE A 1 79 ? 7.108 4.482 -24.819 1.00 49.16 79 ILE A CA 1
ATOM 606 C C . ILE A 1 79 ? 6.804 5.512 -23.725 1.00 49.16 79 ILE A C 1
ATOM 608 O O . ILE A 1 79 ? 7.028 6.700 -23.929 1.00 49.16 79 ILE A O 1
ATOM 612 N N . PHE A 1 80 ? 6.361 5.069 -22.544 1.00 48.75 80 PHE A N 1
ATOM 613 C CA . PHE A 1 80 ? 6.003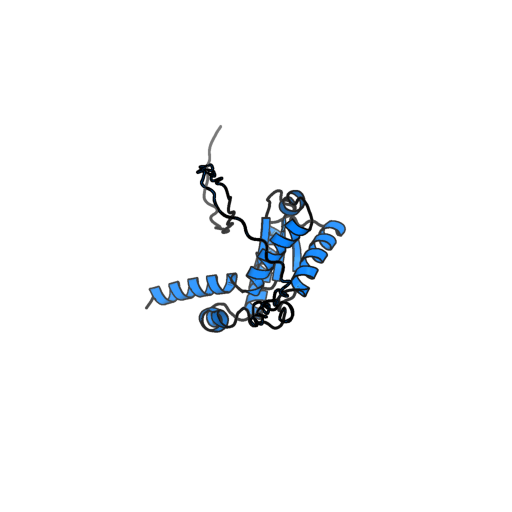 5.953 -21.427 1.00 48.75 80 PHE A CA 1
ATOM 614 C C . PHE A 1 80 ? 6.980 5.865 -20.250 1.00 48.75 80 PHE A C 1
ATOM 616 O O . PHE A 1 80 ? 7.077 6.816 -19.482 1.00 48.75 80 PHE A O 1
ATOM 623 N N . GLY A 1 81 ? 7.763 4.786 -20.129 1.00 51.94 81 GLY A N 1
ATOM 624 C CA . GLY A 1 81 ? 8.781 4.646 -19.079 1.00 51.94 81 GLY A CA 1
ATOM 625 C C . GLY A 1 81 ? 9.968 5.612 -19.199 1.00 51.94 81 GLY A C 1
ATOM 626 O O . GLY A 1 81 ? 10.578 5.925 -18.182 1.00 51.94 81 GLY A O 1
ATOM 627 N N . TRP A 1 82 ? 10.263 6.145 -20.395 1.00 51.84 82 TRP A N 1
ATOM 628 C CA . TRP A 1 82 ? 11.240 7.236 -20.560 1.00 51.84 82 TRP A CA 1
ATOM 629 C C . TRP A 1 82 ? 10.717 8.580 -20.016 1.00 51.84 82 TRP A C 1
ATOM 631 O O . TRP A 1 82 ? 11.488 9.338 -19.436 1.00 51.84 82 TRP A O 1
ATOM 641 N N . LEU A 1 83 ? 9.409 8.846 -20.137 1.00 54.25 83 LEU A N 1
ATOM 642 C CA . LEU A 1 83 ? 8.759 10.058 -19.608 1.00 54.25 83 LEU A CA 1
ATOM 643 C C . LEU A 1 83 ? 8.396 9.936 -18.117 1.00 54.25 83 LEU A C 1
ATOM 645 O O . LEU A 1 83 ? 8.417 10.922 -17.390 1.00 54.25 83 LEU A O 1
ATOM 649 N N . GLY A 1 84 ? 8.080 8.724 -17.652 1.00 57.38 84 GLY A N 1
ATOM 650 C CA . GLY A 1 84 ? 7.657 8.431 -16.277 1.00 57.38 84 GLY A CA 1
ATOM 651 C C . GLY A 1 84 ? 8.786 8.362 -15.241 1.00 57.38 84 GLY A C 1
ATOM 652 O O . GLY A 1 84 ? 8.520 8.091 -14.074 1.00 57.38 84 GLY A O 1
ATOM 653 N N . GLY A 1 85 ? 10.040 8.597 -15.638 1.00 65.44 85 GLY A N 1
ATOM 654 C CA . GLY A 1 85 ? 11.190 8.646 -14.732 1.00 65.44 85 GLY A CA 1
ATOM 655 C C . GLY A 1 85 ? 11.780 7.281 -14.341 1.00 65.44 85 GLY A C 1
ATOM 656 O O . GLY A 1 85 ? 11.206 6.206 -14.558 1.00 65.44 85 GLY A O 1
ATOM 657 N N . SER A 1 86 ? 12.984 7.325 -13.760 1.00 80.44 86 SER A N 1
ATOM 658 C CA . SER A 1 86 ? 13.681 6.133 -13.268 1.00 80.44 86 SER A CA 1
ATOM 659 C C . SER A 1 86 ? 12.984 5.549 -12.033 1.00 80.44 86 SER A C 1
ATOM 661 O O . SER A 1 86 ? 12.257 6.234 -11.315 1.00 80.44 86 SER A O 1
ATOM 663 N N . GLN A 1 87 ? 13.270 4.282 -11.724 1.00 80.75 87 GLN A N 1
ATOM 664 C CA . GLN A 1 87 ? 12.780 3.628 -10.507 1.00 80.75 87 GLN A CA 1
ATOM 665 C C . GLN A 1 87 ? 13.177 4.395 -9.228 1.00 80.75 87 GLN A C 1
ATOM 667 O O . GLN A 1 87 ? 12.409 4.451 -8.273 1.00 80.75 87 GLN A O 1
ATOM 672 N N . SER A 1 88 ? 14.352 5.032 -9.207 1.00 83.25 88 SER A N 1
ATOM 673 C CA . SER A 1 88 ? 14.781 5.868 -8.079 1.00 83.25 88 SER A CA 1
ATOM 674 C C . SER A 1 88 ? 13.973 7.161 -7.958 1.00 83.25 88 SER A C 1
ATOM 676 O O . SER A 1 88 ? 13.628 7.554 -6.844 1.00 83.25 88 SER A O 1
ATOM 678 N N . THR A 1 89 ? 13.628 7.799 -9.080 1.00 85.12 89 THR A N 1
ATOM 679 C CA . THR A 1 89 ? 12.727 8.958 -9.103 1.00 85.12 89 THR A CA 1
ATOM 680 C C . THR A 1 89 ? 11.341 8.579 -8.593 1.00 85.12 89 THR A C 1
ATOM 682 O O . THR A 1 89 ? 10.781 9.290 -7.763 1.00 85.12 89 THR A O 1
ATOM 685 N N . GLU A 1 90 ? 10.823 7.429 -9.021 1.00 82.69 90 GLU A N 1
ATOM 686 C CA . GLU A 1 90 ? 9.531 6.912 -8.572 1.00 82.69 90 GLU A CA 1
ATOM 687 C C . GLU A 1 90 ? 9.490 6.714 -7.047 1.00 82.69 90 GLU A C 1
ATOM 689 O O . GLU A 1 90 ? 8.556 7.167 -6.387 1.00 82.69 90 GLU A O 1
ATOM 694 N N . ILE A 1 91 ? 10.540 6.116 -6.471 1.00 89.12 91 ILE A N 1
ATOM 695 C CA . ILE A 1 91 ? 10.675 5.952 -5.015 1.00 89.12 91 ILE A CA 1
ATOM 696 C C . ILE A 1 91 ? 10.741 7.307 -4.302 1.00 89.12 91 ILE A C 1
ATOM 698 O O . ILE A 1 91 ? 10.153 7.464 -3.232 1.00 89.12 91 ILE A O 1
ATOM 702 N N . ALA A 1 92 ? 11.463 8.283 -4.859 1.00 89.81 92 ALA A N 1
ATOM 703 C CA . ALA A 1 92 ? 11.583 9.609 -4.259 1.00 89.81 92 ALA A CA 1
ATOM 704 C C . ALA A 1 92 ? 10.232 10.342 -4.222 1.00 89.81 92 ALA A C 1
ATOM 706 O O . ALA A 1 92 ? 9.856 10.879 -3.180 1.00 89.81 92 ALA A O 1
ATOM 707 N N . ILE A 1 93 ? 9.480 10.300 -5.327 1.00 88.06 93 ILE A N 1
ATOM 708 C CA . ILE A 1 93 ? 8.123 10.860 -5.412 1.00 88.06 93 ILE A CA 1
ATOM 709 C C . ILE A 1 93 ? 7.197 10.144 -4.427 1.00 88.06 93 ILE A C 1
ATOM 711 O O . ILE A 1 93 ? 6.524 10.791 -3.627 1.00 88.06 93 ILE A O 1
ATOM 715 N N . GLY A 1 94 ? 7.212 8.810 -4.440 1.00 90.56 94 GLY A N 1
ATOM 716 C CA . GLY A 1 94 ? 6.432 7.977 -3.531 1.00 90.56 94 GLY A CA 1
ATOM 717 C C . GLY A 1 94 ? 6.664 8.304 -2.064 1.00 90.56 94 GLY A C 1
ATOM 718 O O . GLY A 1 94 ? 5.714 8.452 -1.303 1.00 90.56 94 GLY A O 1
ATOM 719 N N . ARG A 1 95 ? 7.931 8.493 -1.679 1.00 94.81 95 ARG A N 1
ATOM 720 C CA . ARG A 1 95 ? 8.313 8.860 -0.312 1.00 94.81 95 ARG A CA 1
ATOM 721 C C . ARG A 1 95 ? 7.741 10.214 0.089 1.00 94.81 95 ARG A C 1
ATOM 723 O O . ARG A 1 95 ? 7.250 10.346 1.204 1.00 94.81 95 ARG A O 1
ATOM 730 N N . GLN A 1 96 ? 7.807 11.207 -0.795 1.00 93.38 96 GLN A N 1
ATOM 731 C CA . GLN A 1 96 ? 7.263 12.532 -0.508 1.00 93.38 96 GLN A CA 1
ATOM 732 C C . GLN A 1 96 ? 5.743 12.481 -0.312 1.00 93.38 96 GLN A C 1
ATOM 734 O O . GLN A 1 96 ? 5.233 13.067 0.640 1.00 93.38 96 GLN A O 1
ATOM 739 N N . LEU A 1 97 ? 5.037 11.738 -1.168 1.00 92.88 97 LEU A N 1
ATOM 740 C CA . LEU A 1 97 ? 3.590 11.543 -1.050 1.00 92.88 97 LEU A CA 1
ATOM 741 C C . LEU A 1 97 ? 3.220 10.754 0.212 1.00 92.88 97 LEU A C 1
ATOM 743 O O . LEU A 1 97 ? 2.269 11.106 0.900 1.00 92.88 97 LEU A O 1
ATOM 747 N N . ALA A 1 98 ? 3.991 9.721 0.558 1.00 94.88 98 ALA A N 1
ATOM 748 C CA . ALA A 1 98 ? 3.775 8.951 1.779 1.00 94.88 98 ALA A CA 1
ATOM 749 C C . ALA A 1 98 ? 3.907 9.828 3.032 1.00 94.88 98 ALA A C 1
ATOM 751 O O . ALA A 1 98 ? 3.085 9.720 3.936 1.00 94.88 98 ALA A O 1
ATOM 752 N N . LEU A 1 99 ? 4.886 10.741 3.067 1.00 96.06 99 LEU A N 1
ATOM 753 C CA . LEU A 1 99 ? 5.021 11.705 4.163 1.00 96.06 99 LEU A CA 1
ATOM 754 C C . LEU A 1 99 ? 3.799 12.623 4.277 1.00 96.06 99 LEU A C 1
ATOM 756 O O . LEU A 1 99 ? 3.358 12.898 5.387 1.00 96.06 99 LEU A O 1
ATOM 760 N N . GLU A 1 100 ? 3.244 13.080 3.155 1.00 94.38 100 GLU A N 1
ATOM 761 C CA . GLU A 1 100 ? 2.031 13.902 3.155 1.00 94.38 100 GLU A CA 1
ATOM 762 C C . GLU A 1 100 ? 0.817 13.123 3.680 1.00 94.38 100 GLU A C 1
ATOM 764 O O . GLU A 1 100 ? 0.094 13.620 4.545 1.00 94.38 100 GLU A O 1
ATOM 769 N N . VAL A 1 101 ? 0.641 11.873 3.237 1.00 94.38 101 VAL A N 1
ATOM 770 C CA . VAL A 1 101 ? -0.408 10.979 3.754 1.00 94.38 101 VAL A CA 1
ATOM 771 C C . VAL A 1 101 ? -0.249 10.783 5.259 1.00 94.38 101 VAL A C 1
ATOM 773 O O . VAL A 1 101 ? -1.211 10.941 6.001 1.00 94.38 101 VAL A O 1
ATOM 776 N N . GLU A 1 102 ? 0.961 10.494 5.735 1.00 94.38 102 GLU A N 1
ATOM 777 C CA . GLU A 1 102 ? 1.241 10.269 7.159 1.00 94.38 102 GLU A CA 1
ATOM 778 C C . GLU A 1 102 ? 1.059 11.522 8.028 1.00 94.38 102 GLU A C 1
ATOM 780 O O . GLU A 1 102 ? 0.806 11.401 9.224 1.00 94.38 102 GLU A O 1
ATOM 785 N N . GLN A 1 103 ? 1.167 12.721 7.450 1.00 96.12 103 GLN A N 1
ATOM 786 C CA . GLN A 1 103 ? 0.880 13.978 8.149 1.00 96.12 103 GLN A CA 1
ATOM 787 C C . GLN A 1 103 ? -0.620 14.256 8.277 1.00 96.12 103 GLN A C 1
ATOM 789 O O . GLN A 1 103 ? -1.043 14.910 9.230 1.00 96.12 103 GLN A O 1
ATOM 794 N N . GLN A 1 104 ? -1.416 13.799 7.310 1.00 94.31 104 GLN A N 1
ATOM 795 C CA . GLN A 1 104 ? -2.854 14.069 7.241 1.00 94.31 104 GLN A CA 1
ATOM 796 C C . GLN A 1 104 ? -3.696 12.946 7.857 1.00 94.31 104 GLN A C 1
ATOM 798 O O . GLN A 1 104 ? -4.800 13.194 8.344 1.00 94.31 104 GLN A O 1
ATOM 803 N N . ALA A 1 105 ? -3.186 11.716 7.839 1.00 94.31 105 ALA A N 1
ATOM 804 C CA . ALA A 1 105 ? -3.886 10.524 8.280 1.00 94.31 105 ALA A CA 1
ATOM 805 C C . ALA A 1 105 ? -3.432 10.073 9.672 1.00 94.31 105 ALA A C 1
ATOM 807 O O . ALA A 1 105 ? -2.262 10.154 10.043 1.00 94.31 105 ALA A O 1
ATOM 808 N N . LYS A 1 106 ? -4.367 9.510 10.439 1.00 97.12 106 LYS A N 1
ATOM 809 C CA . LYS A 1 106 ? -4.051 8.865 11.712 1.00 97.12 106 LYS A CA 1
ATOM 810 C C . LYS A 1 106 ? -3.582 7.436 11.446 1.00 97.12 106 LYS A C 1
ATOM 812 O O . LYS A 1 106 ? -4.369 6.593 11.031 1.00 97.12 106 LYS A O 1
ATOM 817 N N . ILE A 1 107 ? -2.300 7.163 11.673 1.00 97.06 107 ILE A N 1
ATOM 818 C CA . ILE A 1 107 ? -1.738 5.816 11.520 1.00 97.06 107 ILE A CA 1
ATOM 819 C C . ILE A 1 107 ? -2.084 4.962 12.741 1.00 97.06 107 ILE A C 1
ATOM 821 O O . ILE A 1 107 ? -1.904 5.391 13.884 1.00 97.06 107 ILE A O 1
ATOM 825 N N . VAL A 1 108 ? -2.552 3.738 12.495 1.00 96.75 108 VAL A N 1
ATOM 826 C CA . VAL A 1 108 ? -2.784 2.741 13.544 1.00 96.75 108 VAL A CA 1
ATOM 827 C C . VAL A 1 108 ? -1.437 2.302 14.115 1.00 96.75 108 VAL A C 1
ATOM 829 O O . VAL A 1 108 ? -0.575 1.815 13.388 1.00 96.75 108 VAL A O 1
ATOM 832 N N . GLN A 1 109 ? -1.257 2.476 15.425 1.00 94.88 109 GLN A N 1
ATOM 833 C CA . GLN A 1 109 ? -0.013 2.135 16.130 1.00 94.88 109 GLN A CA 1
ATOM 834 C C . GLN A 1 109 ? -0.045 0.749 16.788 1.00 94.88 109 GLN A C 1
ATOM 836 O O . GLN A 1 109 ? 0.951 0.335 17.375 1.00 94.88 109 GLN A O 1
ATOM 841 N N . ASP A 1 110 ? -1.174 0.039 16.717 1.00 96.62 110 ASP A N 1
ATOM 842 C CA . ASP A 1 110 ? -1.285 -1.310 17.268 1.00 96.62 110 ASP A CA 1
ATOM 843 C C . ASP A 1 110 ? -0.390 -2.278 16.471 1.00 96.62 110 ASP A C 1
ATOM 845 O O . ASP A 1 110 ? -0.645 -2.507 15.279 1.00 96.62 110 ASP A O 1
ATOM 849 N N . PRO A 1 111 ? 0.645 -2.865 17.100 1.00 95.38 111 PRO A N 1
ATOM 850 C CA . PRO A 1 111 ? 1.567 -3.753 16.410 1.00 95.38 111 PRO A CA 1
ATOM 851 C C . PRO A 1 111 ? 0.894 -5.039 15.922 1.00 95.38 111 PRO A C 1
ATOM 853 O O . PRO A 1 111 ? 1.330 -5.581 14.916 1.00 95.38 111 PRO A O 1
ATOM 856 N N . LEU A 1 112 ? -0.174 -5.526 16.565 1.00 96.88 112 LEU A N 1
ATOM 857 C CA . LEU A 1 112 ? -0.864 -6.743 16.127 1.00 96.88 112 LEU A CA 1
ATOM 858 C C . LEU A 1 112 ? -1.589 -6.522 14.800 1.00 96.88 112 LEU A C 1
ATOM 860 O O . LEU A 1 112 ? -1.508 -7.361 13.904 1.00 96.88 112 LEU A O 1
ATOM 864 N N . ILE A 1 113 ? -2.264 -5.378 14.663 1.00 95.38 113 ILE A N 1
ATOM 865 C CA . ILE A 1 113 ? -2.967 -5.010 13.428 1.00 95.38 113 ILE A CA 1
ATOM 866 C C . ILE A 1 113 ? -1.949 -4.735 12.318 1.00 95.38 113 ILE A C 1
ATOM 868 O O . ILE A 1 113 ? -2.087 -5.254 11.209 1.00 95.38 113 ILE A O 1
ATOM 872 N N . ALA A 1 114 ? -0.909 -3.954 12.623 1.00 94.69 114 ALA A N 1
ATOM 873 C CA . ALA A 1 114 ? 0.131 -3.619 11.658 1.00 94.69 114 ALA A CA 1
ATOM 874 C C . ALA A 1 114 ? 0.866 -4.872 11.152 1.00 94.69 114 ALA A C 1
ATOM 876 O O . ALA A 1 114 ? 1.003 -5.046 9.942 1.00 94.69 114 ALA A O 1
ATOM 877 N N . GLU A 1 115 ? 1.276 -5.775 12.048 1.00 96.38 115 GLU A N 1
ATOM 878 C CA . GLU A 1 115 ? 1.936 -7.034 11.680 1.00 96.38 115 GLU A CA 1
ATOM 879 C C . GLU A 1 115 ? 1.018 -7.958 10.885 1.00 96.38 115 GLU A C 1
ATOM 881 O O . GLU A 1 115 ? 1.454 -8.557 9.904 1.00 96.38 115 GLU A O 1
ATOM 886 N N . TYR A 1 116 ? -0.262 -8.058 11.258 1.00 97.12 116 TYR A N 1
ATOM 887 C CA . TYR A 1 116 ? -1.226 -8.876 10.526 1.00 97.12 116 TYR A CA 1
ATOM 888 C C . TYR A 1 116 ? -1.357 -8.426 9.064 1.00 97.12 116 TYR A C 1
ATOM 890 O O . TYR A 1 116 ? -1.146 -9.225 8.148 1.00 97.12 116 TYR A O 1
ATOM 898 N N . VAL A 1 117 ? -1.645 -7.140 8.842 1.00 97.06 117 VAL A N 1
ATOM 899 C CA . VAL A 1 117 ? -1.822 -6.587 7.490 1.00 97.06 117 VAL A CA 1
ATOM 900 C C . VAL A 1 117 ? -0.510 -6.633 6.711 1.00 97.06 117 VAL A C 1
ATOM 902 O O . VAL A 1 117 ? -0.501 -7.001 5.534 1.00 97.06 117 VAL A O 1
ATOM 905 N N . ASN A 1 118 ? 0.615 -6.329 7.365 1.00 96.56 118 ASN A N 1
ATOM 906 C CA . ASN A 1 118 ? 1.927 -6.446 6.747 1.00 96.56 118 ASN A CA 1
ATOM 907 C C . ASN A 1 118 ? 2.195 -7.893 6.314 1.00 96.56 118 ASN A C 1
ATOM 909 O O . ASN A 1 118 ? 2.562 -8.115 5.168 1.00 96.56 118 ASN A O 1
ATOM 913 N N . ARG A 1 119 ? 1.932 -8.899 7.154 1.00 97.44 119 ARG A N 1
ATOM 914 C CA . ARG A 1 119 ? 2.120 -10.314 6.798 1.00 97.44 119 ARG A CA 1
ATOM 915 C C . ARG A 1 119 ? 1.311 -10.714 5.565 1.00 97.44 119 ARG A C 1
ATOM 917 O O . ARG A 1 119 ? 1.868 -11.348 4.669 1.00 97.44 119 ARG A O 1
ATOM 924 N N . VAL A 1 120 ? 0.029 -10.344 5.507 1.00 97.50 120 VAL A N 1
ATOM 925 C CA . VAL A 1 120 ? -0.831 -10.628 4.344 1.00 97.50 120 VAL A CA 1
ATOM 926 C C . VAL A 1 120 ? -0.252 -9.976 3.090 1.00 97.50 120 VAL A C 1
ATOM 928 O O . VAL A 1 120 ? -0.018 -10.650 2.087 1.00 97.50 120 VAL A O 1
ATOM 931 N N . GLY A 1 121 ? 0.061 -8.682 3.159 1.00 96.25 121 GLY A N 1
ATOM 932 C CA . GLY A 1 121 ? 0.591 -7.945 2.017 1.00 96.25 121 GLY A CA 1
ATOM 933 C C . GLY A 1 121 ? 1.965 -8.428 1.556 1.00 96.25 121 GLY A C 1
ATOM 934 O O . GLY A 1 121 ? 2.171 -8.618 0.361 1.00 96.25 121 GLY A O 1
ATOM 935 N N . GLN A 1 122 ? 2.889 -8.714 2.476 1.00 96.25 122 GLN A N 1
ATOM 936 C CA . GLN A 1 122 ? 4.202 -9.261 2.126 1.00 96.25 122 GLN A CA 1
ATOM 937 C C . GLN A 1 122 ? 4.082 -10.648 1.492 1.00 96.25 122 GLN A C 1
ATOM 939 O O . GLN A 1 122 ? 4.798 -10.940 0.537 1.00 96.25 122 GLN A O 1
ATOM 944 N N . ASN A 1 123 ? 3.151 -11.490 1.957 1.00 96.44 123 ASN A N 1
ATOM 945 C CA . ASN A 1 123 ? 2.902 -12.781 1.321 1.00 96.44 123 ASN A CA 1
ATOM 946 C C . ASN A 1 123 ? 2.445 -12.614 -0.138 1.00 96.44 123 ASN A C 1
ATOM 948 O O . ASN A 1 123 ? 2.909 -13.343 -1.013 1.00 96.44 123 ASN A O 1
ATOM 952 N N . ILE A 1 124 ? 1.603 -11.618 -0.425 1.00 96.00 124 ILE A N 1
ATOM 953 C CA . ILE A 1 124 ? 1.195 -11.290 -1.798 1.00 96.00 124 ILE A CA 1
ATOM 954 C C . ILE A 1 124 ? 2.394 -10.790 -2.615 1.00 96.00 124 ILE A C 1
ATOM 956 O O . ILE A 1 124 ? 2.625 -11.271 -3.723 1.00 96.00 124 ILE A O 1
ATOM 960 N N . VAL A 1 125 ? 3.191 -9.868 -2.065 1.00 94.38 125 VAL A N 1
ATOM 961 C CA . VAL A 1 125 ? 4.377 -9.307 -2.737 1.00 94.38 125 VAL A CA 1
ATOM 962 C C . VAL A 1 125 ? 5.378 -10.404 -3.109 1.00 94.38 125 VAL A C 1
ATOM 964 O O . VAL A 1 125 ? 5.852 -10.422 -4.246 1.00 94.38 125 VAL A O 1
ATOM 967 N N . LEU A 1 126 ? 5.648 -11.349 -2.200 1.00 93.31 126 LEU A N 1
ATOM 968 C CA . LEU A 1 126 ? 6.545 -12.491 -2.431 1.00 93.31 126 LEU A CA 1
ATOM 969 C C . LEU A 1 126 ? 6.094 -13.386 -3.594 1.00 93.31 126 LEU A C 1
ATOM 971 O O . LEU A 1 126 ? 6.933 -13.952 -4.292 1.00 93.31 126 LEU A O 1
ATOM 975 N N . HIS A 1 127 ? 4.784 -13.481 -3.823 1.00 93.44 127 HIS A N 1
ATOM 976 C CA . HIS A 1 127 ? 4.180 -14.264 -4.902 1.00 93.44 127 HIS A CA 1
ATOM 977 C C . HIS A 1 127 ? 3.711 -13.379 -6.071 1.00 93.44 127 HIS A C 1
ATOM 979 O O . HIS A 1 127 ? 2.788 -13.740 -6.803 1.00 93.44 127 HIS A O 1
ATOM 985 N N . SER A 1 128 ? 4.353 -12.226 -6.274 1.00 90.00 128 SER A N 1
ATOM 986 C CA . SER A 1 128 ? 4.049 -11.285 -7.359 1.00 90.00 128 SER A CA 1
ATOM 987 C C . SER A 1 128 ? 5.271 -11.002 -8.247 1.00 90.00 128 SER A C 1
ATOM 989 O O . SER A 1 128 ? 6.378 -11.477 -7.999 1.00 90.00 128 SER A O 1
ATOM 991 N N . ASP A 1 129 ? 5.087 -10.197 -9.299 1.00 88.69 129 ASP A N 1
ATOM 992 C CA . ASP A 1 129 ? 6.192 -9.699 -10.135 1.00 88.69 129 ASP A CA 1
ATOM 993 C C . ASP A 1 129 ? 6.892 -8.452 -9.552 1.00 88.69 129 ASP A C 1
ATOM 995 O O . ASP A 1 129 ? 7.716 -7.833 -10.233 1.00 88.69 129 ASP A O 1
ATOM 999 N N . ALA A 1 130 ? 6.594 -8.076 -8.302 1.00 87.94 130 ALA A N 1
ATOM 1000 C CA . ALA A 1 130 ? 7.181 -6.917 -7.640 1.00 87.94 130 ALA A CA 1
ATOM 1001 C C . ALA A 1 130 ? 8.717 -6.937 -7.633 1.00 87.94 130 ALA A C 1
ATOM 1003 O O . ALA A 1 130 ? 9.370 -7.947 -7.372 1.00 87.94 130 ALA A O 1
ATOM 1004 N N . LYS A 1 131 ? 9.300 -5.770 -7.930 1.00 84.50 131 LYS A N 1
ATOM 1005 C CA . LYS A 1 131 ? 10.755 -5.528 -7.980 1.00 84.50 131 LYS A CA 1
ATOM 1006 C C . LYS A 1 131 ? 11.243 -4.545 -6.924 1.00 84.50 131 LYS A C 1
ATOM 1008 O O . LYS A 1 131 ? 12.421 -4.201 -6.905 1.00 84.50 131 LYS A O 1
ATOM 1013 N N . LEU A 1 132 ? 10.329 -4.065 -6.093 1.00 85.94 132 LEU A N 1
ATOM 1014 C CA . LEU A 1 132 ? 10.551 -3.043 -5.085 1.00 85.94 132 LEU A CA 1
ATOM 1015 C C . LEU A 1 132 ? 10.097 -3.567 -3.726 1.00 85.94 132 LEU A C 1
ATOM 1017 O O . LEU A 1 132 ? 9.146 -4.350 -3.678 1.00 85.94 132 LEU A O 1
ATOM 1021 N N . PRO A 1 133 ? 10.745 -3.137 -2.632 1.00 89.62 133 PRO A N 1
ATOM 1022 C CA . PRO A 1 133 ? 10.231 -3.402 -1.300 1.00 89.62 133 PRO A CA 1
ATOM 1023 C C . PRO A 1 133 ? 8.911 -2.650 -1.096 1.00 89.62 133 PRO A C 1
ATOM 1025 O O . PRO A 1 133 ? 8.792 -1.490 -1.488 1.00 89.62 133 PRO A O 1
ATOM 1028 N N . PHE A 1 134 ? 7.943 -3.301 -0.451 1.00 94.25 134 PHE A N 1
ATOM 1029 C CA . PHE A 1 134 ? 6.685 -2.671 -0.063 1.00 94.25 134 PHE A CA 1
ATOM 1030 C C . PHE A 1 134 ? 6.709 -2.276 1.413 1.00 94.25 134 PHE A C 1
ATOM 1032 O O . PHE A 1 134 ? 7.047 -3.088 2.274 1.00 94.25 134 PHE A O 1
ATOM 1039 N N . THR A 1 135 ? 6.324 -1.034 1.698 1.00 95.56 135 THR A N 1
ATOM 1040 C CA . THR A 1 135 ? 6.089 -0.517 3.051 1.00 95.56 135 THR A CA 1
ATOM 1041 C C . THR A 1 135 ? 4.591 -0.395 3.258 1.00 95.56 135 THR A C 1
ATOM 1043 O O . THR A 1 135 ? 3.961 0.458 2.638 1.00 95.56 135 THR A O 1
ATOM 1046 N N . ILE A 1 136 ? 4.027 -1.242 4.116 1.00 96.62 136 ILE A N 1
ATOM 1047 C CA . ILE A 1 136 ? 2.582 -1.330 4.334 1.00 96.62 136 ILE A CA 1
ATOM 1048 C C . ILE A 1 136 ? 2.235 -0.679 5.670 1.00 96.62 136 ILE A C 1
ATOM 1050 O O . ILE A 1 136 ? 2.838 -1.004 6.692 1.00 96.62 136 ILE A O 1
ATOM 1054 N N . LYS A 1 137 ? 1.276 0.248 5.664 1.00 97.12 137 LYS A N 1
ATOM 1055 C CA . LYS A 1 137 ? 0.778 0.937 6.860 1.00 97.12 137 LYS A CA 1
ATOM 1056 C C . LYS A 1 137 ? -0.744 0.901 6.904 1.00 97.12 137 LYS A C 1
ATOM 1058 O O . LYS A 1 137 ? -1.408 0.848 5.872 1.00 97.12 137 LYS A O 1
ATOM 1063 N N . VAL A 1 138 ? -1.291 0.952 8.114 1.00 97.88 138 VAL A N 1
ATOM 1064 C CA . VAL A 1 138 ? -2.739 0.961 8.335 1.00 97.88 138 VAL A CA 1
ATOM 1065 C C . VAL A 1 138 ? -3.172 2.352 8.779 1.00 97.88 138 VAL A C 1
ATOM 1067 O O . VAL A 1 138 ? -2.597 2.920 9.709 1.00 97.88 138 VAL A O 1
ATOM 1070 N N . ILE A 1 139 ? -4.180 2.898 8.106 1.00 97.94 139 ILE A N 1
ATOM 1071 C CA . ILE A 1 139 ? -4.789 4.189 8.419 1.00 97.94 139 ILE A CA 1
ATOM 1072 C C . ILE A 1 139 ? -6.089 3.947 9.182 1.00 97.94 139 ILE A C 1
ATOM 1074 O O . ILE A 1 139 ? -6.934 3.152 8.770 1.00 97.94 139 ILE A O 1
ATOM 1078 N N . GLU A 1 140 ? -6.275 4.669 10.281 1.00 97.62 140 GLU A N 1
ATOM 1079 C CA . GLU A 1 140 ? -7.534 4.715 11.012 1.00 97.62 140 GLU A CA 1
ATOM 1080 C C . GLU A 1 140 ? -8.528 5.595 10.246 1.00 97.62 140 GLU A C 1
ATOM 1082 O O . GLU A 1 140 ? -8.525 6.822 10.343 1.00 97.62 140 GLU A O 1
ATOM 1087 N N . SER A 1 141 ? -9.361 4.946 9.439 1.00 97.12 141 SER A N 1
ATOM 1088 C CA . SER A 1 141 ? -10.425 5.571 8.658 1.00 97.12 141 SER A CA 1
ATOM 1089 C C . SER A 1 141 ? -11.586 4.586 8.502 1.00 97.12 141 SER A C 1
ATOM 1091 O O . SER A 1 141 ? -11.336 3.403 8.251 1.00 97.12 141 SER A O 1
ATOM 1093 N N . PRO A 1 142 ? -12.850 5.030 8.637 1.00 96.75 142 PRO A N 1
ATOM 1094 C CA . PRO A 1 142 ? -14.019 4.177 8.421 1.00 96.75 142 PRO A CA 1
ATOM 1095 C C . PRO A 1 142 ? -14.268 3.869 6.938 1.00 96.75 142 PRO A C 1
ATOM 1097 O O . PRO A 1 142 ? -15.127 3.053 6.620 1.00 96.75 142 PRO A O 1
ATOM 1100 N N . GLU A 1 143 ? -13.549 4.518 6.021 1.00 96.88 143 GLU A N 1
ATOM 1101 C CA . GLU A 1 143 ? -13.702 4.282 4.589 1.00 96.88 143 GLU A CA 1
ATOM 1102 C C . GLU A 1 143 ? -13.186 2.895 4.187 1.00 96.88 143 GLU A C 1
ATOM 1104 O O . GLU A 1 143 ? -12.095 2.475 4.584 1.00 96.88 143 GLU A O 1
ATOM 1109 N N . VAL A 1 144 ? -13.952 2.205 3.341 1.00 96.56 144 VAL A N 1
ATOM 1110 C CA . VAL A 1 144 ? -13.578 0.921 2.735 1.00 96.56 144 VAL A CA 1
ATOM 1111 C C . VAL A 1 144 ? -12.635 1.198 1.568 1.00 96.56 144 VAL A C 1
ATOM 1113 O O . VAL A 1 144 ? -13.070 1.342 0.427 1.00 96.56 144 VAL A O 1
ATOM 1116 N N . ASN A 1 145 ? -11.348 1.363 1.871 1.00 94.94 145 ASN A N 1
ATOM 1117 C CA . ASN A 1 145 ? -10.346 1.737 0.880 1.00 94.94 145 ASN A CA 1
ATOM 1118 C C . ASN A 1 145 ? -8.952 1.171 1.204 1.00 94.94 145 ASN A C 1
ATOM 1120 O O . ASN A 1 145 ? -8.586 0.985 2.367 1.00 94.94 145 ASN A O 1
ATOM 1124 N N . ALA A 1 146 ? -8.165 0.945 0.159 1.00 95.69 146 ALA A N 1
ATOM 1125 C CA . ALA A 1 146 ? -6.727 0.733 0.210 1.00 95.69 146 ALA A CA 1
ATOM 1126 C C . ALA A 1 146 ? -6.122 1.330 -1.059 1.00 95.69 146 ALA A C 1
ATOM 1128 O O . ALA A 1 146 ? -6.751 1.317 -2.112 1.00 95.69 146 ALA A O 1
ATOM 1129 N N . PHE A 1 147 ? -4.914 1.868 -0.965 1.00 94.31 147 PHE A N 1
ATOM 1130 C CA . PHE A 1 147 ? -4.267 2.494 -2.111 1.00 94.31 147 PHE A CA 1
ATOM 1131 C C . PHE A 1 147 ? -2.758 2.396 -2.001 1.00 94.31 147 PHE A C 1
ATOM 1133 O O . PHE A 1 147 ? -2.177 2.494 -0.914 1.00 94.31 147 PHE A O 1
ATOM 1140 N N . ALA A 1 148 ? -2.116 2.232 -3.151 1.00 92.38 148 ALA A N 1
ATOM 1141 C CA . ALA A 1 148 ? -0.674 2.163 -3.250 1.00 92.38 148 ALA A CA 1
ATOM 1142 C C . ALA A 1 148 ? -0.101 3.375 -3.988 1.00 92.38 148 ALA A C 1
ATOM 1144 O O . ALA A 1 148 ? -0.614 3.830 -5.010 1.00 92.38 148 ALA A O 1
ATOM 1145 N N . LEU A 1 149 ? 0.993 3.898 -3.453 1.00 91.50 149 LEU A N 1
ATOM 1146 C CA . LEU A 1 149 ? 1.757 4.984 -4.034 1.00 91.50 149 LEU A CA 1
ATOM 1147 C C . LEU A 1 149 ? 2.959 4.426 -4.811 1.00 91.50 149 LEU A C 1
ATOM 1149 O O . LEU A 1 149 ? 3.412 3.300 -4.554 1.00 91.50 149 LEU A O 1
ATOM 1153 N N . PRO A 1 150 ? 3.520 5.221 -5.738 1.00 89.06 150 PRO A N 1
ATOM 1154 C CA . PRO A 1 150 ? 4.726 4.837 -6.457 1.00 89.06 150 PRO A CA 1
ATOM 1155 C C . PRO A 1 150 ? 5.864 4.477 -5.493 1.00 89.06 150 PRO A C 1
ATOM 1157 O O . PRO A 1 150 ? 5.930 4.985 -4.376 1.00 89.06 150 PRO A O 1
ATOM 1160 N N . GLY A 1 151 ? 6.762 3.578 -5.893 1.00 88.38 151 GLY A N 1
ATOM 1161 C CA . GLY A 1 151 ? 7.886 3.195 -5.031 1.00 88.38 151 GLY A CA 1
ATOM 1162 C C . GLY A 1 151 ? 7.562 2.217 -3.893 1.00 88.38 151 GLY A C 1
ATOM 1163 O O . GLY A 1 151 ? 8.448 1.948 -3.086 1.00 88.38 151 GLY A O 1
ATOM 1164 N N . GLY A 1 152 ? 6.342 1.670 -3.839 1.00 91.12 152 GLY A N 1
ATOM 1165 C CA . GLY A 1 152 ? 5.981 0.576 -2.928 1.00 91.12 152 GLY A CA 1
ATOM 1166 C C . GLY A 1 152 ? 5.423 1.009 -1.570 1.00 91.12 152 GLY A C 1
ATOM 1167 O O . GLY A 1 152 ? 5.402 0.204 -0.644 1.00 91.12 152 GLY A O 1
ATOM 1168 N N . PHE A 1 153 ? 4.967 2.251 -1.404 1.00 95.00 153 PHE A N 1
ATOM 1169 C CA . PHE A 1 153 ? 4.257 2.650 -0.181 1.00 95.00 153 PHE A CA 1
ATOM 1170 C C . PHE A 1 153 ? 2.786 2.266 -0.304 1.00 95.00 153 PHE A C 1
ATOM 1172 O O . PHE A 1 153 ? 2.134 2.656 -1.266 1.00 95.00 153 PHE A O 1
ATOM 1179 N N . PHE A 1 154 ? 2.263 1.498 0.644 1.00 96.44 154 PHE A N 1
ATOM 1180 C CA . PHE A 1 154 ? 0.921 0.939 0.565 1.00 96.44 154 PHE A CA 1
ATOM 1181 C C . PHE A 1 154 ? 0.141 1.209 1.848 1.00 96.44 154 PHE A C 1
ATOM 1183 O O . PHE A 1 154 ? 0.637 0.965 2.948 1.00 96.44 154 PHE A O 1
ATOM 1190 N N . PHE A 1 155 ? -1.080 1.717 1.701 1.00 97.50 155 PHE A N 1
ATOM 1191 C CA . PHE A 1 155 ? -1.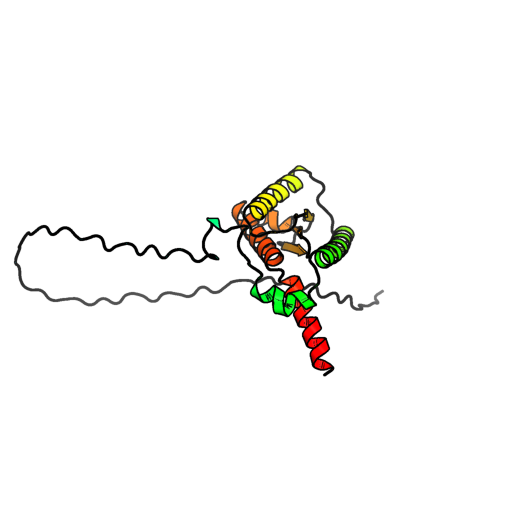934 2.101 2.813 1.00 97.50 155 PHE A CA 1
ATOM 1192 C C . PHE A 1 155 ? -3.256 1.346 2.759 1.00 97.50 155 PHE A C 1
ATOM 1194 O O . PHE A 1 155 ? -3.891 1.250 1.710 1.00 97.50 155 PHE A O 1
ATOM 1201 N N . VAL A 1 156 ? -3.667 0.823 3.910 1.00 97.62 156 VAL A N 1
ATOM 1202 C CA . VAL A 1 156 ? -4.920 0.084 4.085 1.00 97.62 156 VAL A CA 1
ATOM 1203 C C . VAL A 1 156 ? -5.748 0.784 5.153 1.00 97.62 156 VAL A C 1
ATOM 1205 O O . VAL A 1 156 ? -5.253 1.012 6.256 1.00 97.62 156 VAL A O 1
ATOM 1208 N N . ASN A 1 157 ? -7.004 1.118 4.860 1.00 98.12 157 ASN A N 1
ATOM 1209 C CA . ASN A 1 157 ? -7.879 1.724 5.859 1.00 98.12 157 ASN A CA 1
ATOM 1210 C C . ASN A 1 157 ? -8.501 0.655 6.762 1.00 98.12 157 ASN A C 1
ATOM 1212 O O . ASN A 1 157 ? -8.874 -0.429 6.309 1.00 98.12 157 ASN A O 1
ATOM 1216 N N . THR A 1 158 ? -8.705 0.988 8.037 1.00 97.56 158 THR A N 1
ATOM 1217 C CA . THR A 1 158 ? -9.423 0.123 8.987 1.00 97.56 158 THR A CA 1
ATOM 1218 C C . THR A 1 158 ? -10.829 -0.242 8.511 1.00 97.56 158 THR A C 1
ATOM 1220 O O . THR A 1 158 ? -11.271 -1.360 8.752 1.00 97.56 158 THR A O 1
ATOM 1223 N N . GLY A 1 159 ? -11.508 0.650 7.785 1.00 96.81 159 GLY A N 1
ATOM 1224 C CA . GLY A 1 159 ? -12.821 0.387 7.200 1.00 96.81 159 GLY A CA 1
ATOM 1225 C C . GLY A 1 159 ? -12.809 -0.779 6.214 1.00 96.81 159 GLY A C 1
ATOM 1226 O O . GLY A 1 159 ? -13.738 -1.578 6.224 1.00 96.81 159 GLY A O 1
ATOM 1227 N N . LEU A 1 160 ? -11.734 -0.950 5.432 1.00 97.38 160 LEU A N 1
ATOM 1228 C CA . LEU A 1 160 ? -11.586 -2.117 4.557 1.00 97.38 160 LEU A CA 1
ATOM 1229 C C . LEU A 1 160 ? -11.428 -3.408 5.363 1.00 97.38 160 LEU A C 1
ATOM 1231 O O . LEU A 1 160 ? -12.066 -4.406 5.050 1.00 97.38 160 LEU A O 1
ATOM 1235 N N . ILE A 1 161 ? -10.609 -3.377 6.415 1.00 96.62 161 ILE A N 1
ATOM 1236 C CA . ILE A 1 161 ? -10.380 -4.539 7.287 1.00 96.62 161 ILE A CA 1
ATOM 1237 C C . ILE A 1 161 ? -11.687 -4.962 7.967 1.00 96.62 161 ILE A C 1
ATOM 1239 O O . ILE A 1 161 ? -11.968 -6.149 8.069 1.00 96.62 161 ILE A O 1
ATOM 1243 N N . MET A 1 162 ? -12.490 -3.994 8.415 1.00 97.00 162 MET A N 1
ATOM 1244 C CA . MET A 1 162 ? -13.777 -4.247 9.069 1.00 97.00 162 MET A CA 1
ATOM 1245 C C . MET A 1 162 ? -14.883 -4.682 8.102 1.00 97.00 162 MET A C 1
ATOM 1247 O O . MET A 1 162 ? -15.841 -5.310 8.542 1.00 97.00 162 MET A O 1
ATOM 1251 N N . ALA A 1 163 ? -14.787 -4.309 6.825 1.00 97.50 163 ALA A N 1
ATOM 1252 C CA . ALA A 1 163 ? -15.778 -4.652 5.807 1.00 97.50 163 ALA A CA 1
ATOM 1253 C C . ALA A 1 163 ? -15.531 -6.016 5.149 1.00 97.50 163 ALA A C 1
ATOM 1255 O O . ALA A 1 163 ? -16.454 -6.556 4.550 1.00 97.50 163 ALA A O 1
ATOM 1256 N N . ALA A 1 164 ? -14.309 -6.548 5.223 1.00 96.88 164 ALA A N 1
ATOM 1257 C CA . ALA A 1 164 ? -13.983 -7.859 4.679 1.00 96.88 164 ALA A CA 1
ATOM 1258 C C . ALA A 1 164 ? -14.542 -8.973 5.577 1.00 96.88 164 ALA A C 1
ATOM 1260 O O . ALA A 1 164 ? -14.245 -9.017 6.773 1.00 96.88 164 ALA A O 1
ATOM 1261 N N . ASP A 1 165 ? -15.286 -9.916 4.995 1.00 97.12 165 ASP A N 1
ATOM 1262 C CA . ASP A 1 165 ? -15.846 -11.052 5.742 1.00 97.12 165 ASP A CA 1
ATOM 1263 C C . ASP A 1 165 ? -14.765 -12.087 6.096 1.00 97.12 165 ASP A C 1
ATOM 1265 O O . ASP A 1 165 ? -14.906 -12.890 7.023 1.00 97.12 165 ASP A O 1
ATOM 1269 N N . ASN A 1 166 ? -13.671 -12.104 5.331 1.00 96.94 166 ASN A N 1
ATOM 1270 C CA . ASN A 1 166 ? -12.558 -13.030 5.501 1.00 96.94 166 ASN A CA 1
ATOM 1271 C C . ASN A 1 166 ? -11.239 -12.461 4.942 1.00 96.94 166 ASN A C 1
ATOM 1273 O O . ASN A 1 166 ? -11.217 -11.517 4.153 1.00 96.94 166 ASN A O 1
ATOM 1277 N N . GLU A 1 167 ? -10.115 -13.089 5.310 1.00 96.88 167 GLU A N 1
ATOM 1278 C CA . GLU A 1 167 ? -8.773 -12.674 4.866 1.00 96.88 167 GLU A CA 1
ATOM 1279 C C . GLU A 1 167 ? -8.604 -12.721 3.340 1.00 96.88 167 GLU A C 1
ATOM 1281 O O . GLU A 1 167 ? -7.832 -11.938 2.790 1.00 96.88 167 GLU A O 1
ATOM 1286 N N . SER A 1 168 ? -9.327 -13.601 2.637 1.00 97.19 168 SER A N 1
ATOM 1287 C CA . SER A 1 168 ? -9.181 -13.736 1.181 1.00 97.19 168 SER A CA 1
ATOM 1288 C C . SER A 1 168 ? -9.737 -12.524 0.435 1.00 97.19 168 SER A C 1
ATOM 1290 O O . SER A 1 168 ? -9.167 -12.124 -0.578 1.00 97.19 168 SER A O 1
ATOM 1292 N N . GLU A 1 169 ? -10.801 -11.902 0.942 1.00 97.19 169 GLU A N 1
ATOM 1293 C CA . GLU A 1 169 ? -11.345 -10.659 0.384 1.00 97.19 169 GLU A CA 1
ATOM 1294 C C . GLU A 1 169 ? -10.386 -9.486 0.581 1.00 97.19 169 GLU A C 1
ATOM 1296 O O . GLU A 1 169 ? -10.073 -8.779 -0.381 1.00 97.19 169 GLU A O 1
ATOM 1301 N N . LEU A 1 170 ? -9.842 -9.336 1.794 1.00 97.31 170 LEU A N 1
ATOM 1302 C CA . LEU A 1 170 ? -8.805 -8.341 2.076 1.00 97.31 170 LEU A CA 1
ATOM 1303 C C . LEU A 1 170 ? -7.588 -8.553 1.163 1.00 97.31 170 LEU A C 1
ATOM 1305 O O . LEU A 1 170 ? -7.120 -7.616 0.516 1.00 97.31 170 LEU A O 1
ATOM 1309 N N . ALA A 1 171 ? -7.109 -9.795 1.060 1.00 97.19 171 ALA A N 1
ATOM 1310 C CA . ALA A 1 171 ? -5.986 -10.154 0.204 1.00 97.19 171 ALA A CA 1
ATOM 1311 C C . ALA A 1 171 ? -6.277 -9.897 -1.282 1.00 97.19 171 ALA A C 1
ATOM 1313 O O . ALA A 1 171 ? -5.379 -9.481 -2.009 1.00 97.19 171 ALA A O 1
ATOM 1314 N N . GLY A 1 172 ? -7.518 -10.097 -1.735 1.00 96.50 172 GLY A N 1
ATOM 1315 C CA . GLY A 1 172 ? -7.944 -9.805 -3.103 1.00 96.50 172 GLY A CA 1
ATOM 1316 C C . GLY A 1 172 ? -7.813 -8.322 -3.451 1.00 96.50 172 GLY A C 1
ATOM 1317 O O . GLY A 1 172 ? -7.214 -7.984 -4.474 1.00 96.50 172 GLY A O 1
ATOM 1318 N N . VAL A 1 173 ? -8.295 -7.438 -2.570 1.00 96.31 173 VAL A N 1
ATOM 1319 C CA . VAL A 1 173 ? -8.141 -5.981 -2.739 1.00 96.31 173 VAL A CA 1
ATOM 1320 C C . VAL A 1 173 ? -6.665 -5.587 -2.681 1.00 96.31 173 VAL A C 1
ATOM 1322 O O . VAL A 1 173 ? -6.178 -4.870 -3.550 1.00 96.31 173 VAL A O 1
ATOM 1325 N N . MET A 1 174 ? -5.907 -6.119 -1.720 1.00 96.56 174 MET A N 1
ATOM 1326 C CA . MET A 1 174 ? -4.473 -5.831 -1.620 1.00 96.56 174 MET A CA 1
ATOM 1327 C C . MET A 1 174 ? -3.690 -6.294 -2.857 1.00 96.56 174 MET A C 1
ATOM 1329 O O . MET A 1 174 ? -2.807 -5.582 -3.332 1.00 96.56 174 MET A O 1
ATOM 1333 N N . ALA A 1 175 ? -4.019 -7.461 -3.414 1.00 95.56 175 ALA A N 1
ATOM 1334 C CA . ALA A 1 175 ? -3.392 -7.974 -4.627 1.00 95.56 175 ALA A CA 1
ATOM 1335 C C . ALA A 1 175 ? -3.711 -7.117 -5.857 1.00 95.56 175 ALA A C 1
ATOM 1337 O O . ALA A 1 175 ? -2.826 -6.907 -6.690 1.00 95.56 175 ALA A O 1
ATOM 1338 N N . HIS A 1 176 ? -4.937 -6.596 -5.953 1.00 93.81 176 HIS A N 1
ATOM 1339 C CA . HIS A 1 176 ? -5.330 -5.652 -6.997 1.00 93.81 176 HIS A CA 1
ATOM 1340 C C . HIS A 1 176 ? -4.453 -4.391 -6.971 1.00 93.81 176 HIS A C 1
ATOM 1342 O O . HIS A 1 176 ? -3.841 -4.036 -7.982 1.00 93.81 176 HIS A O 1
ATOM 1348 N N . GLU A 1 177 ? -4.298 -3.782 -5.794 1.00 92.25 177 GLU A N 1
ATOM 1349 C CA . GLU A 1 177 ? -3.481 -2.576 -5.619 1.00 92.25 177 GLU A CA 1
ATOM 1350 C C . GLU A 1 177 ? -1.989 -2.831 -5.882 1.00 92.25 177 GLU A C 1
ATOM 1352 O O . GLU A 1 177 ? -1.320 -2.055 -6.572 1.00 92.25 177 GLU A O 1
ATOM 1357 N N . ILE A 1 178 ? -1.449 -3.957 -5.403 1.00 90.88 178 ILE A N 1
ATOM 1358 C CA . ILE A 1 178 ? -0.055 -4.343 -5.669 1.00 90.88 178 ILE A CA 1
ATOM 1359 C C . ILE A 1 178 ? 0.172 -4.524 -7.176 1.00 90.88 178 ILE A C 1
ATOM 1361 O O . ILE A 1 178 ? 1.182 -4.050 -7.701 1.00 90.88 178 ILE A O 1
ATOM 1365 N N . ALA A 1 179 ? -0.765 -5.145 -7.900 1.00 88.00 179 ALA A N 1
ATOM 1366 C CA . ALA A 1 179 ? -0.653 -5.319 -9.347 1.00 88.00 179 ALA A CA 1
ATOM 1367 C C . ALA A 1 179 ? -0.573 -3.975 -10.095 1.00 88.00 179 ALA A C 1
ATOM 1369 O O . ALA A 1 179 ? 0.206 -3.854 -11.044 1.00 88.00 179 ALA A O 1
ATOM 1370 N N . HIS A 1 180 ? -1.299 -2.947 -9.643 1.00 85.81 180 HIS A N 1
ATOM 1371 C CA . HIS A 1 180 ? -1.209 -1.598 -10.211 1.00 85.81 180 HIS A CA 1
ATOM 1372 C C . HIS A 1 180 ? 0.173 -0.957 -10.045 1.00 85.81 180 HIS A C 1
ATOM 1374 O O . HIS A 1 180 ? 0.678 -0.337 -10.989 1.00 85.81 180 HIS A O 1
ATOM 1380 N N . VAL A 1 181 ? 0.813 -1.141 -8.887 1.00 85.88 181 VAL A N 1
ATOM 1381 C CA . VAL A 1 181 ? 2.187 -0.664 -8.650 1.00 85.88 181 VAL A CA 1
ATOM 1382 C C . VAL A 1 181 ? 3.183 -1.430 -9.505 1.00 85.88 181 VAL A C 1
ATOM 1384 O O . VAL A 1 181 ? 4.044 -0.831 -10.146 1.00 85.88 181 VAL A O 1
ATOM 1387 N N . VAL A 1 182 ? 3.055 -2.756 -9.549 1.00 85.56 182 VAL A N 1
ATOM 1388 C CA . VAL A 1 182 ? 3.936 -3.627 -10.333 1.00 85.56 182 VAL A CA 1
ATOM 1389 C C . VAL A 1 182 ? 3.895 -3.256 -11.817 1.00 85.56 182 VAL A C 1
ATOM 1391 O O . VAL A 1 182 ? 4.948 -3.151 -12.450 1.00 85.56 182 VAL A O 1
ATOM 1394 N N . ALA A 1 183 ? 2.700 -2.971 -12.339 1.00 81.88 183 ALA A N 1
ATOM 1395 C CA . ALA A 1 183 ? 2.484 -2.514 -13.709 1.00 81.88 183 ALA A CA 1
ATOM 1396 C C . ALA A 1 183 ? 2.888 -1.044 -13.957 1.00 81.88 183 ALA A C 1
ATOM 1398 O O . ALA A 1 183 ? 2.811 -0.566 -15.087 1.00 81.88 183 ALA A O 1
ATOM 1399 N N . ARG A 1 184 ? 3.307 -0.306 -12.915 1.00 78.62 184 ARG A N 1
ATOM 1400 C CA . ARG A 1 184 ? 3.670 1.125 -12.954 1.00 78.62 184 ARG A CA 1
ATOM 1401 C C . ARG A 1 184 ? 2.588 2.017 -13.579 1.00 78.62 184 ARG A C 1
ATOM 1403 O O . ARG A 1 184 ? 2.904 3.052 -14.171 1.00 78.62 184 ARG A O 1
ATOM 1410 N N . HIS A 1 185 ? 1.307 1.670 -13.408 1.00 76.38 185 HIS A N 1
ATOM 1411 C CA . HIS A 1 185 ? 0.185 2.412 -14.004 1.00 76.38 185 HIS A CA 1
ATOM 1412 C C . HIS A 1 185 ? 0.188 3.904 -13.627 1.00 76.38 185 HIS A C 1
ATOM 1414 O O . HIS A 1 185 ? -0.117 4.758 -14.460 1.00 76.38 185 HIS A O 1
ATOM 1420 N N . ALA A 1 186 ? 0.586 4.240 -12.394 1.00 70.00 186 ALA A N 1
ATOM 1421 C CA . ALA A 1 186 ? 0.698 5.628 -11.948 1.00 70.00 186 ALA A CA 1
ATOM 1422 C C . ALA A 1 186 ? 1.700 6.439 -12.795 1.00 70.00 186 ALA A C 1
ATOM 1424 O O . ALA A 1 186 ? 1.394 7.556 -13.212 1.00 70.00 186 ALA A O 1
ATOM 1425 N N . MET A 1 187 ? 2.872 5.868 -13.095 1.00 71.69 187 MET A N 1
ATOM 1426 C CA . MET A 1 187 ? 3.904 6.529 -13.904 1.00 71.69 187 MET A CA 1
ATOM 1427 C C . MET A 1 187 ? 3.515 6.591 -15.379 1.00 71.69 187 MET A C 1
ATOM 1429 O O . MET A 1 187 ? 3.778 7.590 -16.044 1.00 71.69 187 MET A O 1
ATOM 1433 N N . GLU A 1 188 ? 2.840 5.561 -15.891 1.00 70.69 188 GLU A N 1
ATOM 1434 C CA . GLU A 1 188 ? 2.316 5.569 -17.257 1.00 70.69 188 GLU A CA 1
ATOM 1435 C C . GLU A 1 188 ? 1.299 6.702 -17.460 1.00 70.69 188 GLU A C 1
ATOM 1437 O O . GLU A 1 188 ? 1.383 7.449 -18.436 1.00 70.69 188 GLU A O 1
ATOM 1442 N N . ASN A 1 189 ? 0.374 6.881 -16.515 1.00 68.19 189 ASN A N 1
ATOM 1443 C CA . ASN A 1 189 ? -0.616 7.956 -16.570 1.00 68.19 189 ASN A CA 1
ATOM 1444 C C . ASN A 1 189 ? 0.030 9.346 -16.453 1.00 68.19 189 ASN A C 1
ATOM 1446 O O . ASN A 1 189 ? -0.360 10.262 -17.182 1.00 68.19 189 ASN A O 1
ATOM 1450 N N . GLN A 1 190 ? 1.052 9.505 -15.603 1.00 69.56 190 GLN A N 1
ATOM 1451 C CA . GLN A 1 190 ? 1.829 10.748 -15.527 1.00 69.56 190 GLN A CA 1
ATOM 1452 C C . GLN A 1 190 ? 2.572 11.039 -16.837 1.00 69.56 190 GLN A C 1
ATOM 1454 O O . GLN A 1 190 ? 2.498 12.158 -17.347 1.00 69.56 190 GLN A O 1
ATOM 1459 N N . GLY A 1 191 ? 3.233 10.034 -17.419 1.00 65.56 191 GLY A N 1
ATOM 1460 C CA . GLY A 1 191 ? 3.932 10.158 -18.698 1.00 65.56 191 GLY A CA 1
ATOM 1461 C C . GLY A 1 191 ? 2.989 10.531 -19.844 1.00 65.56 191 GLY A C 1
ATOM 1462 O O . GLY A 1 191 ? 3.307 11.416 -20.636 1.00 65.56 191 GLY A O 1
ATOM 1463 N N . LYS A 1 192 ? 1.790 9.931 -19.896 1.00 65.38 192 LYS A N 1
ATOM 1464 C CA . LYS A 1 192 ? 0.730 10.301 -20.855 1.00 65.38 192 LYS A CA 1
ATOM 1465 C C . LYS A 1 192 ? 0.311 11.763 -20.707 1.00 65.38 192 LYS A C 1
ATOM 1467 O O . LYS A 1 192 ? 0.198 12.462 -21.709 1.00 65.38 192 LYS A O 1
ATOM 1472 N N . MET A 1 193 ? 0.120 12.237 -19.476 1.00 64.94 193 MET A N 1
ATOM 1473 C CA . MET A 1 193 ? -0.263 13.628 -19.219 1.00 64.94 193 MET A CA 1
ATOM 1474 C C . MET A 1 193 ? 0.820 14.619 -19.659 1.00 64.94 193 MET A C 1
ATOM 1476 O O . MET A 1 193 ? 0.524 15.626 -20.298 1.00 64.94 193 MET A O 1
ATOM 1480 N N . GLN A 1 194 ? 2.088 14.309 -19.380 1.00 66.00 194 GLN A N 1
ATOM 1481 C CA . GLN A 1 194 ? 3.214 15.119 -19.846 1.00 66.00 194 GLN A CA 1
ATOM 1482 C C . GLN A 1 194 ? 3.305 15.123 -21.375 1.00 66.00 194 GLN A C 1
ATOM 1484 O O . GLN A 1 194 ? 3.459 16.185 -21.969 1.00 66.00 194 GLN A O 1
ATOM 1489 N N . ALA A 1 195 ? 3.144 13.965 -22.025 1.00 64.38 195 ALA A N 1
ATOM 1490 C CA . ALA A 1 195 ? 3.157 13.862 -23.483 1.00 64.38 195 ALA A CA 1
ATOM 1491 C C . ALA A 1 195 ? 2.054 14.707 -24.144 1.00 64.38 195 ALA A C 1
ATOM 1493 O O . ALA A 1 195 ? 2.322 15.372 -25.141 1.00 64.38 195 ALA A O 1
ATOM 1494 N N . ILE A 1 196 ? 0.842 14.729 -23.573 1.00 71.19 196 ILE A N 1
ATOM 1495 C CA . ILE A 1 196 ? -0.255 15.598 -24.037 1.00 71.19 196 ILE A CA 1
ATOM 1496 C C . ILE A 1 196 ? 0.140 17.073 -23.916 1.00 71.19 196 ILE A C 1
ATOM 1498 O O . ILE A 1 196 ? -0.038 17.831 -24.868 1.00 71.19 196 ILE A O 1
ATOM 1502 N N . ASN A 1 197 ? 0.725 17.473 -22.783 1.00 60.16 197 ASN A N 1
ATOM 1503 C CA . ASN A 1 197 ? 1.184 18.847 -22.591 1.00 60.16 197 ASN A CA 1
ATOM 1504 C C . ASN A 1 197 ? 2.274 19.234 -23.597 1.00 60.16 197 ASN A C 1
ATOM 1506 O O . ASN A 1 197 ? 2.231 20.338 -24.119 1.00 60.16 197 ASN A O 1
ATOM 1510 N N . TYR A 1 198 ? 3.213 18.341 -23.921 1.00 62.06 198 TYR A N 1
ATOM 1511 C CA . TYR A 1 198 ? 4.234 18.613 -24.939 1.00 62.06 198 TYR A CA 1
ATOM 1512 C C . TYR A 1 198 ? 3.675 18.612 -26.372 1.00 62.06 198 TYR A C 1
ATOM 1514 O O . TYR A 1 198 ? 4.136 19.394 -27.197 1.00 62.06 198 TYR A O 1
ATOM 1522 N N . GLY A 1 199 ? 2.671 17.781 -26.670 1.00 58.06 199 GLY A N 1
ATOM 1523 C CA . GLY A 1 199 ? 2.027 17.702 -27.988 1.00 58.06 199 GLY A CA 1
ATOM 1524 C C . GLY A 1 199 ? 1.037 18.832 -28.292 1.00 58.06 199 GLY A C 1
ATOM 1525 O O . GLY A 1 199 ? 0.752 19.081 -29.455 1.00 58.06 199 GLY A O 1
ATOM 1526 N N . LEU A 1 200 ? 0.534 19.539 -27.274 1.00 53.12 200 LEU A N 1
ATOM 1527 C CA . LEU A 1 200 ? -0.297 20.743 -27.436 1.00 53.12 200 LEU A CA 1
ATOM 1528 C C . LEU A 1 200 ? 0.522 22.031 -27.651 1.00 53.12 200 LEU A C 1
ATOM 1530 O O . LEU A 1 200 ? -0.063 23.088 -27.873 1.00 53.12 200 LEU A O 1
ATOM 1534 N N . ILE A 1 201 ? 1.855 21.957 -27.575 1.00 48.47 201 ILE A N 1
ATOM 1535 C CA . ILE A 1 201 ? 2.773 23.095 -27.768 1.00 48.47 201 ILE A CA 1
ATOM 1536 C C . ILE A 1 201 ? 3.569 22.944 -29.091 1.00 48.47 201 ILE A C 1
ATOM 1538 O O . ILE A 1 201 ? 4.475 23.731 -29.357 1.00 48.47 201 ILE A O 1
ATOM 1542 N N . GLY A 1 202 ? 3.247 21.943 -29.922 1.00 38.47 202 GLY A N 1
ATOM 1543 C CA . GLY A 1 202 ? 3.902 21.653 -31.208 1.00 38.47 202 GLY A CA 1
ATOM 1544 C C . GLY A 1 202 ? 3.040 21.970 -32.420 1.00 38.47 202 GLY A C 1
ATOM 1545 O O . GLY A 1 202 ? 1.833 21.651 -32.375 1.00 38.47 202 GLY A O 1
#

Radius of gyration: 26.84 Å; chains: 1; bounding box: 58×92×51 Å

pLDDT: mean 70.01, std 26.19, range [25.17, 98.12]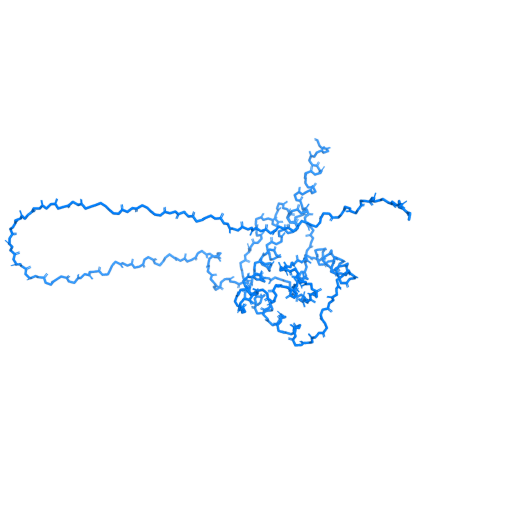

Secondary structure (DSSP, 8-state):
------------------------PPPPP-------------------PPPP----PPPTTT-GGGTTT--TTTTHHHHTTTTS--HHHHHHHHHHHHHHHHHHS-B---HHHHHHHHHHHHHHHHTS---S--EEEEE--SS--EEEEGGGEEEEEHHHHHH-SSHHHHHHHHHHHHHHHHTTHHHHHHHHHHHHHHHTT-

=== Feature glossary ===
Legend for the data blocks above and below:

— What the protein is —

The amino-acid sequence is the protein's primary structure: the linear order of residues from the N-terminus to the C-terminus, written in one-letter code. Everything else here — the 3D coordinates, the secondary structure, the domain annotations — is ultimately a consequence of this string.

Database cross-references. InterPro integrates a dozen domain/family signature databases into unified entries with residue-range hits. GO terms attach function/process/location labels with evidence codes. CATH codes position the fold in a four-level structural taxonomy. Organism is the NCBI-taxonomy species name.

— Where its atoms are —

The mmCIF block holds the 3D Cartesian coordinates of each backbone atom (N, Cα, C, O) in ångströms. mmCIF is the PDB's canonical archive format — a tagged-loop text representation of the atomic model.

The six renders are orthographic views along the three Cartesian axes in both directions. Representation (cartoon, sticks, or surface) and color scheme (sequence-rainbow or by-chain) vary across proteins so the training set covers all the common visualization conventions.

— Local backbone conformation —

Secondary structure is the local, repeating backbone conformation. DSSP classifies it into eight states by reading the hydrogen-bond network: three helix types (H, G, I), two β types (E, B), two non-regular types (T, S), and unstructured coil (-).

SS3 is a coarse helix/strand/coil call (letters a/b/c) made by the P-SEA algorithm from inter-Cα distances and dihedrals. It is less detailed than DSSP but needs only Cα positions.

Backbone dihedral angles. Every residue except chain termini has a φ (preceding-C → N → Cα → C) and a ψ (N → Cα → C → next-N). They are reported in degrees following the IUPAC sign convention. Secondary structure is essentially a statement about which (φ, ψ) basin each residue occupies.

— Global shape and packing —

The geometric summary reports three shape descriptors. Rg (radius of gyration) measures how spread out the Cα atoms are about their centre of mass; compact globular proteins have small Rg, elongated or unfolded ones large. Cα contacts (<8 Å, |i−j|>4) count long-range residue pairs in spatial proximity — high for tightly packed folds, near zero for rods or random coil. The bounding-box extents give the protein's footprint along x, y, z in Å.

Solvent accessibility: the surface area of each residue that a 1.4 Å water probe can touch, in Å². When only backbone atoms are present the absolute values are lower than full-atom SASA (side chains contribute most of the area) and are flagged as backbone-only.

Plot images: a contact map (which residues are close in 3D, as an N×N binary image), a Ramachandran scatter (backbone torsion angles, revealing secondary-structure composition at a glance), and — for AlphaFold structures — a PAE heatmap (pairwise prediction confidence).

— Structural neighborhood —

Foldseek's 3Di representation compresses backbone geometry into a per-residue letter drawn from a learned twenty-state alphabet. It captures the tertiary interaction pattern around each residue — which residues are packed against it in space, regardless of where they are in sequence.

Structural nearest neighbors (via Foldseek easy-search vs the PDB). Reported per hit: target PDB id, E-value, and alignment TM-score. A TM-score above ~0.5 is the conventional threshold for 'same fold'.

— Confidence and disorder —

pLDDT (predicted Local Distance Difference Test) is AlphaFold's per-residue confidence score, ranging from 0 to 100. Values above 90 indicate high confidence (typically well-packed cores); 70–90 is confident; 50–70 low confidence; below 50 usually means the region is disordered or the prediction is unreliable there. AlphaFold stores pLDDT in the mmCIF B-factor column.

For experimental (PDB) structures, the B-factor (temperature factor) quantifies the positional spread of each atom in the crystal — a combination of thermal vibration and static disorder — in units of Å². High B-factors mark flexible loops or poorly resolved regions; low B-factors mark the rigid, well-ordered core.

Predicted Aligned Error (PAE) is an AlphaFold confidence matrix: entry (i, j) is the expected error in the position of residue j, in ångströms, when the prediction is superimposed on the true structure at residue i. Low PAE within a block of residues means that block is internally rigid and well-predicted; high PAE between two blocks means their relative placement is uncertain even if each block individually is confident.